Prot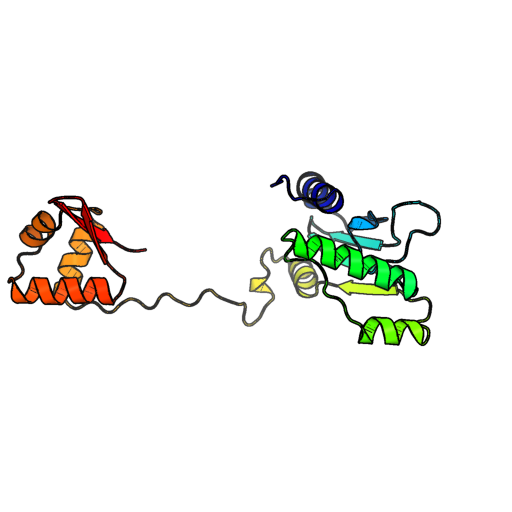ein AF-A0A7Y6ZKU8-F1 (afdb_monomer)

Radius of gyration: 28.52 Å; Cα contacts (8 Å, |Δi|>4): 287; chains: 1; bounding box: 67×51×64 Å

Nearest PDB structures (foldseek):
  1bbu-assembly1_A-2  TM=9.610E-01  e=6.628E-17  Escherichia coli K-12
  4dpg-assembly2_D  TM=9.753E-01  e=2.037E-16  Homo sapiens
  6bni-assembly1_B  TM=9.656E-01  e=1.697E-15  Cryptosporidium parvum Iowa II
  6bni-assembly1_A  TM=9.637E-01  e=1.595E-15  Cryptosporidium parvum Iowa II
  4up7-assembly1_A-2  TM=8.762E-01  e=1.491E-16  Entamoeba histolytica

pLDDT: mean 91.05, std 6.7, range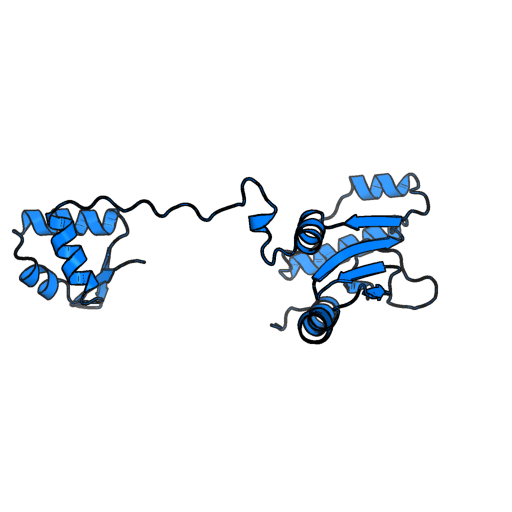 [61.19, 98.44]

Solvent-accessible surface area (backbone atoms only — not comparable to full-atom values): 12205 Å² total; per-residue (Å²): 140,89,62,95,84,60,51,71,44,57,52,52,48,56,50,39,58,75,72,46,37,76,72,32,51,59,84,37,78,48,65,57,43,54,41,82,69,37,74,59,40,21,70,32,96,86,46,90,68,23,14,41,33,38,36,35,24,42,68,36,37,79,37,32,44,34,28,36,46,53,48,50,42,66,62,45,48,55,39,32,56,52,24,44,58,42,35,75,73,68,38,88,83,45,53,75,82,54,69,69,61,42,53,54,28,67,76,64,46,69,97,47,69,51,78,48,67,43,63,63,58,50,48,19,63,78,68,75,44,94,49,71,59,82,71,37,97,77,55,94,69,80,79,78,81,72,79,78,88,64,54,77,69,33,42,51,49,49,58,52,41,76,76,49,60,76,32,51,44,67,60,55,49,61,74,54,70,54,54,71,72,55,43,60,52,29,55,53,47,36,41,75,70,57,46,32,46,80,47,75,61,91,92,48,48,34,34,31,75,48,134

Mean predicted aligned error: 10.12 Å

Foldseek 3Di:
DDDPLDDPLVVVVVCCLVPPLQVQAAFDKDFWGFCLNCLFFDADPPDPRTGGKIFTHHNSDTFKIKHFTDLDLVSSQVSQVVLVVSVVSVDPPGDHDDPVVSVVSVVPDPGDMDMDGDPLVVVCVVVVHPDSVVSDPDDDDDDDPPDDDADPLLVLLLVVQVVPPFDFPVVSVVSSVDDPVSSVVSVVVCVVSQQKDWDDDPPTITMHGDD

Sequence (211 aa):
EVDDSMGKGKLIDEIFGAKVEAHLIQPTYIIDYPIEMTPLAKKHRTEEGLVERFELFVNGKEIANAYSELNDPIDQRERFEDQLKLAERGDDEAMAMDEDFLRALEYGMPPTSGLGIGIDRLTMLLTNNSTIQEVLFFPQMRPEKKAVELTEEEKIIFDLLSKNHPAELLEIKEQAGLSNKKWDVSIKGLTKKGVAKVTKEGENLTIDLLD

Secondary structure (DSSP, 8-state):
---TT--HHHHHHHHHHHHTGGG--S-EEEE--BGGG-TTBPBPSSSTTBBSEEEEEETTEEEEEEEEB---HHHHHHHHHHHHHHHTTT-TTPPPP-HHHHHHHHTT--S-EEEEE-HHHHHHHHHT-SSGGGG-SS--PPPP-------HHHHHHHHHHHHS-SEEHHHHHHHHT--HHHHHHHHHHHHHTTSEEEEEETTEEEEEE--

Structure (mmCIF, N/CA/C/O backbone):
data_AF-A0A7Y6ZKU8-F1
#
_entry.id   AF-A0A7Y6ZKU8-F1
#
loop_
_atom_site.group_PDB
_atom_site.id
_atom_site.type_symbol
_atom_site.label_atom_id
_atom_site.label_alt_id
_atom_site.label_comp_id
_atom_site.label_asym_id
_atom_site.label_entity_id
_atom_site.label_seq_id
_atom_site.pdbx_PDB_ins_code
_atom_site.Cartn_x
_atom_site.Cartn_y
_atom_site.Cartn_z
_atom_site.occupancy
_atom_site.B_iso_or_equiv
_atom_site.auth_seq_id
_atom_site.auth_comp_id
_atom_site.auth_asym_id
_atom_site.auth_atom_id
_atom_site.pdbx_PDB_model_num
ATOM 1 N N . GLU A 1 1 ? -13.907 2.652 -4.299 1.00 61.19 1 GLU A N 1
ATOM 2 C CA . GLU A 1 1 ? -14.899 3.584 -4.910 1.00 61.19 1 GLU A CA 1
ATOM 3 C C . GLU A 1 1 ? -14.119 4.474 -5.863 1.00 61.19 1 GLU A C 1
ATOM 5 O O . GLU A 1 1 ? -12.941 4.664 -5.610 1.00 61.19 1 GLU A O 1
ATOM 10 N N . VAL A 1 2 ? -14.709 4.968 -6.953 1.00 75.06 2 VAL A N 1
ATOM 11 C CA . VAL A 1 2 ? -13.966 5.776 -7.939 1.00 75.06 2 VAL A CA 1
ATOM 12 C C . VAL A 1 2 ? -14.496 7.202 -7.991 1.00 75.06 2 VAL A C 1
ATOM 14 O O . VAL A 1 2 ? -15.706 7.408 -7.890 1.00 75.06 2 VAL A O 1
ATOM 17 N N . ASP A 1 3 ? -13.599 8.167 -8.174 1.00 77.06 3 ASP A N 1
ATOM 18 C CA . ASP A 1 3 ? -13.930 9.575 -8.392 1.00 77.06 3 ASP A CA 1
ATOM 19 C C . ASP A 1 3 ? -13.249 10.122 -9.662 1.00 77.06 3 ASP A C 1
ATOM 21 O O . ASP A 1 3 ? -12.316 9.520 -10.199 1.00 77.06 3 ASP A O 1
ATOM 25 N N . ASP A 1 4 ? -13.727 11.267 -10.154 1.00 78.12 4 ASP A N 1
ATOM 26 C CA . ASP A 1 4 ? -13.272 11.867 -11.419 1.00 78.12 4 ASP A CA 1
ATOM 27 C C . ASP A 1 4 ? -11.826 12.409 -11.374 1.00 78.12 4 ASP A C 1
ATOM 29 O O . ASP A 1 4 ? -11.263 12.752 -12.416 1.00 78.12 4 ASP A O 1
ATOM 33 N N . SER A 1 5 ? -11.212 12.506 -10.192 1.00 74.31 5 SER A N 1
ATOM 34 C CA . SER A 1 5 ? -9.811 12.908 -10.017 1.00 74.31 5 SER A CA 1
ATOM 35 C C . SER A 1 5 ? -8.831 11.736 -10.152 1.00 74.31 5 SER A C 1
ATOM 37 O O . SER A 1 5 ? -7.629 11.957 -10.329 1.00 74.31 5 SER A O 1
ATOM 39 N N . MET A 1 6 ? -9.323 10.491 -10.137 1.00 76.88 6 MET A N 1
ATOM 40 C CA . MET A 1 6 ? -8.483 9.298 -10.225 1.00 76.88 6 MET A CA 1
ATOM 41 C C . MET A 1 6 ? -7.847 9.129 -11.612 1.00 76.88 6 MET A C 1
ATOM 43 O O . MET A 1 6 ? -8.519 8.987 -12.634 1.00 76.88 6 MET A O 1
ATOM 47 N N . GLY A 1 7 ? -6.513 9.076 -11.643 1.00 79.69 7 GLY A N 1
ATOM 48 C CA . GLY A 1 7 ? -5.752 8.703 -12.835 1.00 79.69 7 GLY A CA 1
ATOM 49 C C . GLY A 1 7 ? -5.915 7.223 -13.210 1.00 79.69 7 GLY A C 1
ATOM 50 O O . GLY A 1 7 ? -6.360 6.396 -12.413 1.00 79.69 7 GLY A O 1
ATOM 51 N N . LYS A 1 8 ? -5.490 6.861 -14.426 1.00 84.44 8 LYS A N 1
ATOM 52 C CA . LYS A 1 8 ? -5.577 5.488 -14.958 1.00 84.44 8 LYS A CA 1
ATOM 53 C C . LYS A 1 8 ? -4.933 4.445 -14.033 1.00 84.44 8 LYS A C 1
ATOM 55 O O . LYS A 1 8 ? -5.526 3.388 -13.846 1.00 84.44 8 LYS A O 1
ATOM 60 N N . GLY A 1 9 ? -3.775 4.738 -13.435 1.00 83.19 9 GLY A N 1
ATOM 61 C CA . GLY A 1 9 ? -3.130 3.853 -12.456 1.00 83.19 9 GLY A CA 1
ATOM 62 C C . GLY A 1 9 ? -4.027 3.509 -11.259 1.00 83.19 9 GLY A C 1
ATOM 63 O O . GLY A 1 9 ? -4.244 2.333 -10.988 1.00 83.19 9 GLY A O 1
ATOM 64 N N . LYS A 1 10 ? -4.630 4.517 -10.613 1.00 82.62 10 LYS A N 1
ATOM 65 C CA . LYS A 1 10 ? -5.556 4.315 -9.481 1.00 82.62 10 LYS A CA 1
ATOM 66 C C . LYS A 1 10 ? -6.804 3.527 -9.878 1.00 82.62 10 LYS A C 1
ATOM 68 O O . LYS A 1 10 ? -7.251 2.662 -9.138 1.00 82.62 10 LYS A O 1
ATOM 73 N N . LEU A 1 11 ? -7.343 3.768 -11.076 1.00 88.56 11 LEU A N 1
ATOM 74 C CA . LEU A 1 11 ? -8.487 3.001 -11.578 1.00 88.56 11 LEU A CA 1
ATOM 75 C C . LEU A 1 11 ? -8.148 1.519 -11.791 1.00 88.56 11 LEU A C 1
ATOM 77 O O . LEU A 1 11 ? -8.978 0.657 -11.509 1.00 88.56 11 LEU A O 1
ATOM 81 N N . ILE A 1 12 ? -6.949 1.214 -12.299 1.00 90.00 12 ILE A N 1
ATOM 82 C CA . ILE A 1 12 ? -6.484 -0.171 -12.452 1.00 90.00 12 ILE A CA 1
ATOM 83 C C . ILE A 1 12 ? -6.361 -0.838 -11.079 1.00 90.00 12 ILE A C 1
ATOM 85 O O . ILE A 1 12 ? -6.832 -1.965 -10.928 1.00 90.00 12 ILE A O 1
ATOM 89 N N . ASP A 1 13 ? -5.796 -0.134 -10.098 1.00 87.94 13 ASP A N 1
ATOM 90 C CA . ASP A 1 13 ? -5.650 -0.609 -8.719 1.00 87.94 13 ASP A CA 1
ATOM 91 C C . ASP A 1 13 ? -7.004 -0.937 -8.073 1.00 87.94 13 ASP A C 1
ATOM 93 O O . ASP A 1 13 ? -7.236 -2.062 -7.638 1.00 87.94 13 ASP A O 1
ATOM 97 N N . GLU A 1 14 ? -7.965 -0.012 -8.140 1.00 90.38 14 GLU A N 1
ATOM 98 C CA . GLU A 1 14 ? -9.320 -0.210 -7.606 1.00 90.38 14 GLU A CA 1
ATOM 99 C C . GLU A 1 14 ? -10.043 -1.394 -8.269 1.00 90.38 14 GLU A C 1
ATOM 101 O O . GLU A 1 14 ? -10.732 -2.178 -7.606 1.00 90.38 14 GLU A O 1
ATOM 106 N N . ILE A 1 15 ? -9.891 -1.563 -9.589 1.00 93.06 15 ILE A N 1
ATOM 107 C CA . ILE A 1 15 ? -10.463 -2.710 -10.310 1.00 93.06 15 ILE A CA 1
ATOM 108 C C . ILE A 1 15 ? -9.801 -4.009 -9.849 1.00 93.06 15 ILE A C 1
ATOM 110 O O . ILE A 1 15 ? -10.500 -5.003 -9.623 1.00 93.06 15 ILE A O 1
ATOM 114 N N . PHE A 1 16 ? -8.477 -4.016 -9.715 1.00 93.69 16 PHE A N 1
ATOM 115 C CA . PHE A 1 16 ? -7.718 -5.174 -9.264 1.00 93.69 16 PHE A CA 1
ATOM 116 C C . PHE A 1 16 ? -8.107 -5.571 -7.831 1.00 93.69 16 PHE A C 1
ATOM 118 O O . PHE A 1 16 ? -8.495 -6.724 -7.608 1.00 93.69 16 PHE A O 1
ATOM 125 N N . GLY A 1 17 ? -8.144 -4.613 -6.904 1.00 92.94 17 GLY A N 1
ATOM 126 C CA . GLY A 1 17 ? -8.582 -4.803 -5.522 1.00 92.94 17 GLY A CA 1
ATOM 127 C C . GLY A 1 17 ? -9.999 -5.367 -5.424 1.00 92.94 17 GLY A C 1
ATOM 128 O O . GLY A 1 17 ? -10.255 -6.358 -4.737 1.00 92.94 17 GLY A O 1
ATOM 129 N N . ALA A 1 18 ? -10.936 -4.804 -6.190 1.00 93.50 18 ALA A N 1
ATOM 130 C CA . ALA A 1 18 ? -12.338 -5.214 -6.138 1.00 93.50 18 ALA A CA 1
ATOM 131 C C . ALA A 1 18 ? -12.644 -6.541 -6.855 1.00 93.50 18 ALA A C 1
ATOM 133 O O . ALA A 1 18 ? -13.669 -7.167 -6.560 1.00 93.50 18 ALA A O 1
ATOM 134 N N . LYS A 1 19 ? -11.840 -6.955 -7.844 1.00 95.50 19 LYS A N 1
ATOM 135 C CA . LYS A 1 19 ? -12.165 -8.103 -8.717 1.00 95.50 19 LYS A CA 1
ATOM 136 C C . LYS A 1 19 ? -11.202 -9.270 -8.610 1.00 95.50 19 LYS A C 1
ATOM 138 O O . LYS A 1 19 ? -11.625 -10.395 -8.869 1.00 95.50 19 LYS A O 1
ATOM 143 N N . VAL A 1 20 ? -9.949 -9.040 -8.244 1.00 96.06 20 VAL A N 1
ATOM 144 C CA . VAL A 1 20 ? -8.893 -10.053 -8.335 1.00 96.06 20 VAL A CA 1
ATOM 145 C C . VAL A 1 20 ? -8.397 -10.462 -6.957 1.00 96.06 20 VAL A C 1
ATOM 147 O O . VAL A 1 20 ? -8.443 -11.655 -6.664 1.00 96.06 20 VAL A O 1
ATOM 150 N N . GLU A 1 21 ? -8.005 -9.514 -6.100 1.00 94.50 21 GLU A N 1
ATOM 151 C CA . GLU A 1 21 ? -7.277 -9.792 -4.848 1.00 94.50 21 GLU A CA 1
ATOM 152 C C . GLU A 1 21 ? -7.888 -10.909 -4.003 1.00 94.50 21 GLU A C 1
ATOM 154 O O . GLU A 1 21 ? -7.213 -11.887 -3.694 1.00 94.50 21 GLU A O 1
ATOM 159 N N . ALA A 1 22 ? -9.183 -10.820 -3.686 1.00 95.19 22 ALA A N 1
ATOM 160 C CA . ALA A 1 22 ? -9.867 -11.782 -2.818 1.00 95.19 22 ALA A CA 1
ATOM 161 C C . ALA A 1 22 ? -9.852 -13.234 -3.345 1.00 95.19 22 ALA A C 1
ATOM 163 O O . ALA A 1 22 ? -10.079 -14.171 -2.580 1.00 95.19 22 ALA A O 1
ATOM 164 N N . HIS A 1 23 ? -9.582 -13.434 -4.637 1.00 97.00 23 HIS A N 1
ATOM 165 C CA . HIS A 1 23 ? -9.526 -14.750 -5.274 1.00 97.00 23 HIS A CA 1
ATOM 166 C C . HIS A 1 23 ? -8.119 -15.372 -5.252 1.00 97.00 23 HIS A C 1
ATOM 168 O O . HIS A 1 23 ? -7.969 -16.559 -5.553 1.00 97.00 23 HIS A O 1
ATOM 174 N N . LEU A 1 24 ? -7.083 -14.612 -4.879 1.00 97.31 24 LEU A N 1
ATOM 175 C CA . LEU A 1 24 ? -5.688 -15.062 -4.841 1.00 97.31 24 LEU A CA 1
ATOM 176 C C . LEU A 1 24 ? -5.392 -15.848 -3.554 1.00 97.31 24 LEU A C 1
ATOM 178 O O . LEU A 1 24 ? -4.730 -15.367 -2.634 1.00 97.31 24 LEU A O 1
ATOM 182 N N . ILE A 1 25 ? -5.928 -17.069 -3.462 1.00 97.00 25 ILE A N 1
ATOM 183 C CA . ILE A 1 25 ? -5.830 -17.898 -2.247 1.00 97.00 25 ILE A CA 1
ATOM 184 C C . ILE A 1 25 ? -4.443 -18.526 -2.084 1.00 97.00 25 ILE A C 1
ATOM 186 O O . ILE A 1 25 ? -3.843 -18.446 -1.013 1.00 97.00 25 ILE A O 1
ATOM 190 N N . GLN A 1 26 ? -3.933 -19.166 -3.136 1.00 98.12 26 GLN A N 1
ATOM 191 C CA . GLN A 1 26 ? -2.592 -19.754 -3.131 1.00 98.12 26 GLN A CA 1
ATOM 192 C C . GLN A 1 26 ? -1.527 -18.668 -3.331 1.00 98.12 26 GLN A C 1
ATOM 194 O O . GLN A 1 26 ? -1.849 -17.630 -3.914 1.00 98.12 26 GLN A O 1
ATOM 199 N N . PRO A 1 27 ? -0.267 -18.903 -2.912 1.00 97.88 27 PRO A N 1
ATOM 200 C CA . PRO A 1 27 ? 0.836 -17.998 -3.211 1.00 97.88 27 PRO A CA 1
ATOM 201 C C . PRO A 1 27 ? 0.916 -17.700 -4.708 1.00 97.88 27 PRO A C 1
ATOM 203 O O . PRO A 1 27 ? 1.216 -18.584 -5.510 1.00 97.88 27 PRO A O 1
ATOM 206 N N . THR A 1 28 ? 0.600 -16.460 -5.070 1.00 98.44 28 THR A N 1
ATOM 207 C CA . THR A 1 28 ? 0.463 -16.021 -6.457 1.00 98.44 28 THR A CA 1
ATOM 208 C C . THR A 1 28 ? 1.264 -14.750 -6.662 1.00 98.44 28 THR A C 1
ATOM 210 O O . THR A 1 28 ? 1.065 -13.768 -5.948 1.00 98.44 28 THR A O 1
ATOM 213 N N . TYR A 1 29 ? 2.163 -14.778 -7.643 1.00 98.25 29 TYR A N 1
ATOM 214 C CA . TYR A 1 29 ? 2.867 -13.587 -8.092 1.00 98.25 29 TYR A CA 1
ATOM 215 C C . TYR A 1 29 ? 2.027 -12.859 -9.130 1.00 98.25 29 TYR A C 1
ATOM 217 O O . TYR A 1 29 ? 1.669 -13.432 -10.160 1.00 98.25 29 TYR A O 1
ATOM 225 N N . ILE A 1 30 ? 1.745 -11.597 -8.851 1.00 97.69 30 ILE A N 1
ATOM 226 C CA . ILE A 1 30 ? 1.236 -10.642 -9.827 1.00 97.69 30 ILE A CA 1
ATOM 227 C C . ILE A 1 30 ? 2.441 -9.849 -10.296 1.00 97.69 30 ILE A C 1
ATOM 229 O O . ILE A 1 30 ? 3.228 -9.401 -9.467 1.00 97.69 30 ILE A O 1
ATOM 233 N N . ILE A 1 31 ? 2.636 -9.761 -11.605 1.00 97.25 31 ILE A N 1
ATOM 234 C CA . ILE A 1 31 ? 3.851 -9.215 -12.212 1.00 97.25 31 ILE A CA 1
ATOM 235 C C . ILE A 1 31 ? 3.503 -8.133 -13.230 1.00 97.25 31 ILE A C 1
ATOM 237 O O . ILE A 1 31 ? 2.367 -8.062 -13.694 1.00 97.25 31 ILE A O 1
ATOM 241 N N . ASP A 1 32 ? 4.508 -7.343 -13.592 1.00 95.50 32 ASP A N 1
ATOM 242 C CA . ASP A 1 32 ? 4.496 -6.397 -14.709 1.00 95.50 32 ASP A CA 1
ATOM 243 C C . ASP A 1 32 ? 3.414 -5.317 -14.580 1.00 95.50 32 ASP A C 1
ATOM 245 O O . ASP A 1 32 ? 2.459 -5.222 -15.350 1.00 95.50 32 ASP A O 1
ATOM 249 N N . TYR 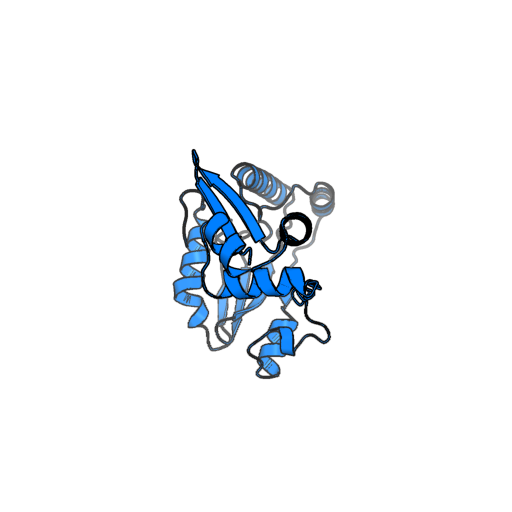A 1 33 ? 3.589 -4.472 -13.564 1.00 94.81 33 TYR A N 1
ATOM 250 C CA . TYR A 1 33 ? 2.658 -3.392 -13.245 1.00 94.81 33 TYR A CA 1
ATOM 251 C C . TYR A 1 33 ? 2.760 -2.234 -14.248 1.00 94.81 33 TYR A C 1
ATOM 253 O O . TYR A 1 33 ? 3.832 -1.994 -14.811 1.00 94.81 33 TYR A O 1
ATOM 261 N N . PRO A 1 34 ? 1.685 -1.450 -14.440 1.00 92.19 34 PRO A N 1
ATOM 262 C CA . PRO A 1 34 ? 1.750 -0.205 -15.196 1.00 92.19 34 PRO A CA 1
ATOM 263 C C . PRO A 1 34 ? 2.761 0.779 -14.595 1.00 92.19 34 PRO A C 1
ATOM 265 O O . PRO A 1 34 ? 2.810 0.982 -13.378 1.00 92.19 34 PRO A O 1
ATOM 268 N N . ILE A 1 35 ? 3.523 1.453 -15.458 1.00 88.75 35 ILE A N 1
ATOM 269 C CA . ILE A 1 35 ? 4.540 2.440 -15.056 1.00 88.75 35 ILE A CA 1
ATOM 270 C C . ILE A 1 35 ? 3.969 3.574 -14.198 1.00 88.75 35 ILE A C 1
ATOM 272 O O . ILE A 1 35 ? 4.602 4.010 -13.240 1.00 88.75 35 ILE A O 1
ATOM 276 N N . GLU A 1 36 ? 2.739 3.990 -14.498 1.00 84.00 36 GLU A N 1
ATOM 277 C CA . GLU A 1 36 ? 2.016 5.063 -13.808 1.00 84.00 36 GLU A CA 1
ATOM 278 C C . GLU A 1 36 ? 1.754 4.745 -12.323 1.00 84.00 36 GLU A C 1
ATOM 280 O O . GLU A 1 36 ? 1.565 5.661 -11.531 1.00 84.00 36 GLU A O 1
ATOM 285 N N . MET A 1 37 ? 1.757 3.463 -11.934 1.00 84.94 37 MET A N 1
ATOM 286 C CA . MET A 1 37 ? 1.518 3.011 -10.554 1.00 84.94 37 MET A CA 1
ATOM 287 C C . MET A 1 37 ? 2.805 2.824 -9.744 1.00 84.94 37 MET A C 1
ATOM 289 O O . MET A 1 37 ? 2.744 2.533 -8.551 1.00 84.94 37 MET A O 1
ATOM 293 N N . THR A 1 38 ? 3.978 2.898 -10.382 1.00 87.31 38 THR A N 1
ATOM 294 C CA . THR A 1 38 ? 5.234 2.484 -9.743 1.00 87.31 38 THR A CA 1
ATOM 295 C C . THR A 1 38 ? 6.378 3.450 -10.073 1.00 87.31 38 THR A C 1
ATOM 297 O O . THR A 1 38 ? 7.224 3.155 -10.924 1.00 87.31 38 THR A O 1
ATOM 300 N N . PRO A 1 39 ? 6.450 4.612 -9.396 1.00 89.38 39 PRO A N 1
ATOM 301 C CA . PRO A 1 39 ? 7.401 5.676 -9.729 1.00 89.38 39 PRO A CA 1
ATOM 302 C C . PRO A 1 39 ? 8.874 5.306 -9.490 1.00 89.38 39 PRO A C 1
ATOM 304 O O . PRO A 1 39 ? 9.751 5.971 -10.031 1.00 89.38 39 PRO A O 1
ATOM 307 N N . LEU A 1 40 ? 9.153 4.247 -8.725 1.00 94.50 40 LEU A N 1
ATOM 308 C CA . LEU A 1 40 ? 10.512 3.807 -8.374 1.00 94.50 40 LEU A CA 1
ATOM 309 C C . LEU A 1 40 ? 10.963 2.535 -9.110 1.00 94.50 40 LEU A C 1
ATOM 311 O O . LEU A 1 40 ? 12.124 2.144 -9.018 1.00 94.50 40 LEU A O 1
ATOM 315 N N . ALA A 1 41 ? 10.068 1.867 -9.844 1.00 96.62 41 ALA A N 1
ATOM 316 C CA . ALA A 1 41 ? 10.421 0.635 -10.540 1.00 96.62 41 ALA A CA 1
ATOM 317 C C . ALA A 1 41 ? 10.937 0.909 -11.951 1.00 96.62 41 ALA A C 1
ATOM 319 O O . ALA A 1 41 ? 10.409 1.735 -12.711 1.00 96.62 41 ALA A O 1
ATOM 320 N N . LYS A 1 42 ? 11.965 0.154 -12.326 1.00 97.06 42 LYS A N 1
ATOM 321 C CA . LYS A 1 42 ? 12.573 0.216 -13.648 1.00 97.06 42 LYS A CA 1
ATOM 322 C C . LYS A 1 42 ? 11.584 -0.220 -14.728 1.00 97.06 42 LYS A C 1
ATOM 324 O O . LYS A 1 42 ? 10.810 -1.157 -14.537 1.00 97.06 42 LYS A O 1
ATOM 329 N N . LYS A 1 43 ? 11.633 0.461 -15.878 1.00 97.00 43 LYS A N 1
ATOM 330 C CA . LYS A 1 43 ? 10.836 0.121 -17.068 1.00 97.00 43 LYS A CA 1
ATOM 331 C C . LYS A 1 43 ? 11.073 -1.337 -17.465 1.00 97.00 43 LYS A C 1
ATOM 333 O O . LYS A 1 43 ? 12.208 -1.816 -17.392 1.00 97.00 43 LYS A O 1
ATOM 338 N N . HIS A 1 44 ? 10.018 -2.018 -17.896 1.00 97.69 44 HIS A N 1
ATOM 339 C CA . HIS A 1 44 ? 10.116 -3.396 -18.354 1.00 97.69 44 HIS A CA 1
ATOM 340 C C . HIS A 1 44 ? 11.013 -3.482 -19.595 1.00 97.69 44 HIS A C 1
ATOM 342 O O . HIS A 1 44 ? 10.919 -2.661 -20.508 1.00 97.69 44 HIS A O 1
ATOM 348 N N . ARG A 1 45 ? 11.905 -4.479 -19.643 1.00 96.38 45 ARG A N 1
ATOM 349 C CA . ARG A 1 45 ? 12.915 -4.598 -20.712 1.00 96.38 45 ARG A CA 1
ATOM 350 C C . ARG A 1 45 ? 12.344 -4.857 -22.112 1.00 96.38 45 ARG A C 1
ATOM 352 O O . ARG A 1 45 ? 13.048 -4.613 -23.088 1.00 96.38 45 ARG A O 1
ATOM 359 N N . THR A 1 46 ? 11.123 -5.392 -22.213 1.00 96.62 46 THR A N 1
ATOM 360 C CA . THR A 1 46 ? 10.480 -5.739 -23.499 1.00 96.62 46 THR A CA 1
ATOM 361 C C . THR A 1 46 ? 9.061 -5.208 -23.686 1.00 96.62 46 THR A C 1
ATOM 363 O O . THR A 1 46 ? 8.588 -5.214 -24.815 1.00 96.62 46 THR A O 1
ATOM 366 N N . GLU A 1 47 ? 8.383 -4.759 -22.626 1.00 96.06 47 GLU A N 1
ATOM 367 C CA . GLU A 1 47 ? 6.950 -4.427 -22.674 1.00 96.06 47 GLU A CA 1
ATOM 368 C C . GLU A 1 47 ? 6.776 -2.943 -22.368 1.00 96.06 47 GLU A C 1
ATOM 370 O O . GLU A 1 47 ? 7.011 -2.483 -21.249 1.00 96.06 47 GLU A O 1
ATOM 375 N N . GLU A 1 48 ? 6.411 -2.168 -23.383 1.00 94.88 48 GLU A N 1
ATOM 376 C CA . GLU A 1 48 ? 6.253 -0.726 -23.236 1.00 94.88 48 GLU A CA 1
ATOM 377 C C . GLU A 1 48 ? 5.087 -0.392 -22.292 1.00 94.88 48 GLU A C 1
ATOM 379 O O . GLU A 1 48 ? 4.015 -0.992 -22.348 1.00 94.88 48 GLU A O 1
ATOM 384 N N . GLY A 1 49 ? 5.298 0.587 -21.409 1.00 91.44 49 GLY A N 1
ATOM 385 C CA . GLY A 1 49 ? 4.294 1.028 -20.438 1.00 91.44 49 GLY A CA 1
ATOM 386 C C . GLY A 1 49 ? 4.216 0.193 -19.155 1.00 91.44 49 GLY A C 1
ATOM 387 O O . GLY A 1 49 ? 3.474 0.580 -18.249 1.00 91.44 49 GLY A O 1
ATOM 388 N N . LEU A 1 50 ? 4.993 -0.890 -19.040 1.00 95.06 50 LEU A N 1
ATOM 389 C CA . LEU A 1 50 ? 5.095 -1.714 -17.831 1.00 95.06 50 LEU A CA 1
ATOM 390 C C . LEU A 1 50 ? 6.432 -1.508 -17.102 1.00 95.06 50 LEU A C 1
ATOM 392 O O . LEU A 1 50 ? 7.386 -0.934 -17.640 1.00 95.06 50 LEU A O 1
ATOM 396 N N . VAL A 1 51 ? 6.505 -1.993 -15.866 1.00 96.56 51 VAL A N 1
ATOM 397 C CA . VAL A 1 51 ? 7.715 -2.023 -15.031 1.00 96.56 51 VAL A CA 1
ATOM 398 C C . VAL A 1 51 ? 8.049 -3.440 -14.580 1.00 96.56 51 VAL A C 1
ATOM 400 O O . VAL A 1 51 ? 7.167 -4.283 -14.462 1.00 96.56 51 VAL A O 1
ATOM 403 N N . GLU A 1 52 ? 9.318 -3.699 -14.270 1.00 97.81 52 GLU A N 1
ATOM 404 C CA . GLU A 1 52 ? 9.747 -4.978 -13.689 1.00 97.81 52 GLU A CA 1
ATOM 405 C C . GLU A 1 52 ? 9.439 -5.009 -12.184 1.00 97.81 52 GLU A C 1
ATOM 407 O O . GLU A 1 52 ? 10.318 -4.777 -11.352 1.00 97.81 52 GLU A O 1
ATOM 412 N N . ARG A 1 53 ? 8.177 -5.265 -11.836 1.00 97.75 53 ARG A N 1
ATOM 413 C CA . ARG A 1 53 ? 7.672 -5.362 -10.457 1.00 97.75 53 ARG A CA 1
ATOM 414 C C . ARG A 1 53 ? 6.893 -6.653 -10.274 1.00 97.75 53 ARG A C 1
ATOM 416 O O . ARG A 1 53 ? 6.211 -7.089 -11.198 1.00 97.75 53 ARG A O 1
ATOM 423 N N . PHE A 1 54 ? 6.939 -7.212 -9.070 1.00 97.75 54 PHE A N 1
ATOM 424 C CA . PHE A 1 54 ? 5.963 -8.191 -8.625 1.00 97.75 54 PHE A CA 1
ATOM 425 C C . PHE A 1 54 ? 5.413 -7.873 -7.237 1.00 97.75 54 PHE A C 1
ATOM 427 O O . PHE A 1 54 ? 6.102 -7.309 -6.388 1.00 97.75 54 PHE A O 1
ATOM 434 N N . GLU A 1 55 ? 4.200 -8.348 -6.986 1.00 98.00 55 GLU A N 1
ATOM 435 C CA . GLU A 1 55 ? 3.645 -8.503 -5.647 1.00 98.00 55 GLU A CA 1
ATOM 436 C C . GLU A 1 55 ? 3.288 -9.969 -5.404 1.00 98.00 55 GLU A C 1
ATOM 438 O O . GLU A 1 55 ? 2.807 -10.675 -6.294 1.00 98.00 55 GLU A O 1
ATOM 443 N N . LEU A 1 56 ? 3.556 -10.446 -4.192 1.00 98.25 56 LEU A N 1
ATOM 444 C CA . LEU A 1 56 ? 3.169 -11.777 -3.744 1.00 98.25 56 LEU A CA 1
ATOM 445 C C . LEU A 1 56 ? 1.870 -11.678 -2.956 1.00 98.25 56 LEU A C 1
ATOM 447 O O . LEU A 1 56 ? 1.861 -11.123 -1.859 1.00 98.25 56 LEU A O 1
ATOM 451 N N . PHE A 1 57 ? 0.814 -12.303 -3.461 1.00 97.88 57 PHE A N 1
ATOM 452 C CA . PHE A 1 57 ? -0.450 -12.450 -2.750 1.00 97.88 57 PHE A CA 1
ATOM 453 C C . PHE A 1 57 ? -0.594 -13.856 -2.173 1.00 97.88 57 PHE A C 1
ATOM 455 O O . PHE A 1 57 ? -0.286 -14.850 -2.834 1.00 97.88 57 PHE A O 1
ATOM 462 N N . VAL A 1 58 ? -1.085 -13.945 -0.937 1.00 97.44 58 VAL A N 1
ATOM 463 C CA . VAL A 1 58 ? -1.454 -15.201 -0.275 1.00 97.44 58 VAL A CA 1
ATOM 464 C C . VAL A 1 58 ? -2.741 -14.974 0.509 1.00 97.44 58 VAL A C 1
ATOM 466 O O . VAL A 1 58 ? -2.853 -13.997 1.246 1.00 97.44 58 VAL A O 1
ATOM 469 N N . ASN A 1 59 ? -3.711 -15.880 0.378 1.00 95.44 59 ASN A N 1
ATOM 470 C CA . ASN A 1 59 ? -5.009 -15.788 1.054 1.00 95.44 59 ASN A CA 1
ATOM 471 C C . ASN A 1 59 ? -5.722 -14.432 0.843 1.00 95.44 59 ASN A C 1
ATOM 473 O O . ASN A 1 59 ? -6.287 -13.851 1.770 1.00 95.44 59 ASN A O 1
ATOM 477 N N . GLY A 1 60 ? -5.638 -13.900 -0.376 1.00 94.38 60 GLY A N 1
ATOM 478 C CA . GLY A 1 60 ? -6.228 -12.623 -0.772 1.00 94.38 60 GLY A CA 1
ATOM 479 C C . GLY A 1 60 ? -5.620 -11.391 -0.104 1.00 94.38 60 GLY A C 1
ATOM 480 O O . GLY A 1 60 ? -6.294 -10.371 0.030 1.00 94.38 60 GLY A O 1
ATOM 481 N N . LYS A 1 61 ? -4.368 -11.487 0.361 1.00 94.44 61 LYS A N 1
ATOM 482 C CA . LYS A 1 61 ? -3.602 -10.381 0.943 1.00 94.44 61 LYS A CA 1
ATOM 483 C C . LYS A 1 61 ? -2.213 -10.310 0.327 1.00 94.44 61 LYS A C 1
ATOM 485 O O . LYS A 1 61 ? -1.559 -11.334 0.153 1.00 94.44 61 LYS A O 1
ATOM 490 N N . GLU A 1 62 ? -1.758 -9.099 0.050 1.00 96.94 62 GLU A N 1
ATOM 491 C CA . GLU A 1 62 ? -0.384 -8.817 -0.362 1.00 96.94 62 GLU A CA 1
ATOM 492 C C . GLU A 1 62 ? 0.580 -9.077 0.815 1.00 96.94 62 GLU A C 1
ATOM 494 O O . GLU A 1 62 ? 0.376 -8.586 1.929 1.00 96.94 62 GLU A O 1
ATOM 499 N N . ILE A 1 63 ? 1.623 -9.871 0.582 1.00 97.25 63 ILE A N 1
ATOM 500 C CA . ILE A 1 63 ? 2.637 -10.283 1.566 1.00 97.25 63 ILE A CA 1
ATOM 501 C C . ILE A 1 63 ? 3.998 -9.653 1.270 1.00 97.25 63 ILE A C 1
ATOM 503 O O . ILE A 1 63 ? 4.764 -9.385 2.200 1.00 97.25 63 ILE A O 1
ATOM 507 N N . ALA A 1 64 ? 4.312 -9.439 -0.005 1.00 97.94 64 ALA A N 1
ATOM 508 C CA . ALA A 1 64 ? 5.572 -8.851 -0.422 1.00 97.94 64 ALA A CA 1
ATOM 509 C C . ALA A 1 64 ? 5.412 -8.041 -1.706 1.00 97.94 64 ALA A C 1
ATOM 511 O O . ALA A 1 64 ? 4.604 -8.400 -2.559 1.00 97.94 64 ALA A O 1
ATOM 512 N N . ASN A 1 65 ? 6.258 -7.031 -1.857 1.00 97.62 65 ASN A N 1
ATOM 513 C CA . ASN A 1 65 ? 6.367 -6.188 -3.040 1.00 97.62 65 ASN A CA 1
ATOM 514 C C . ASN A 1 65 ? 7.849 -6.060 -3.398 1.00 97.62 65 ASN A C 1
ATOM 516 O O . ASN A 1 65 ? 8.692 -5.866 -2.518 1.00 97.62 65 ASN A O 1
ATOM 520 N N . ALA A 1 66 ? 8.182 -6.230 -4.669 1.00 98.06 66 ALA A N 1
ATOM 521 C CA . ALA A 1 66 ? 9.556 -6.208 -5.140 1.00 98.06 66 ALA A CA 1
ATOM 522 C C . ALA A 1 66 ? 9.640 -5.694 -6.568 1.00 98.06 66 ALA A C 1
ATOM 524 O O . ALA A 1 66 ? 8.730 -5.894 -7.370 1.00 98.06 66 ALA A O 1
ATOM 525 N N . TYR A 1 67 ? 10.764 -5.083 -6.913 1.00 97.94 67 TYR A N 1
ATOM 526 C CA . TYR A 1 67 ? 10.993 -4.590 -8.265 1.00 97.94 67 TYR A CA 1
ATOM 527 C C . TYR A 1 67 ? 12.481 -4.489 -8.590 1.00 97.94 67 TYR A C 1
ATOM 529 O O . TYR A 1 67 ? 13.341 -4.461 -7.702 1.00 97.94 67 TYR A O 1
ATOM 537 N N . SER A 1 68 ? 12.795 -4.457 -9.885 1.00 98.06 68 SER A N 1
ATOM 538 C CA . SER A 1 68 ? 14.084 -3.947 -10.354 1.00 98.06 68 SER A CA 1
ATOM 539 C C . SER A 1 68 ? 14.112 -2.441 -10.084 1.00 98.06 68 SER A C 1
ATOM 541 O O . SER A 1 68 ? 13.240 -1.709 -10.557 1.00 98.06 68 SER A O 1
ATOM 543 N N . GLU A 1 69 ? 15.098 -1.973 -9.327 1.00 97.56 69 GLU A N 1
ATOM 544 C CA . GLU A 1 69 ? 15.201 -0.572 -8.905 1.00 97.56 69 GLU A CA 1
ATOM 545 C C . GLU A 1 69 ? 15.463 0.352 -10.099 1.00 97.56 69 GLU A C 1
ATOM 547 O O . GLU A 1 69 ? 16.312 0.061 -10.958 1.00 97.56 69 GLU A O 1
ATOM 552 N N . LEU A 1 70 ? 14.751 1.482 -10.157 1.00 97.06 70 LEU A N 1
ATOM 553 C CA . LEU A 1 70 ? 15.047 2.538 -11.115 1.00 97.06 70 LEU A CA 1
ATOM 554 C C . LEU A 1 70 ? 16.356 3.223 -10.722 1.00 97.06 70 LEU A C 1
ATOM 556 O O . LEU A 1 70 ? 16.436 3.968 -9.754 1.00 97.06 70 LEU A O 1
ATOM 560 N N . ASN A 1 71 ? 17.394 2.961 -11.508 1.00 96.88 71 ASN A N 1
ATOM 561 C CA . ASN A 1 71 ? 18.739 3.464 -11.258 1.00 96.88 71 ASN A CA 1
ATOM 562 C C . ASN A 1 71 ? 19.200 4.527 -12.273 1.00 96.88 71 ASN A C 1
ATOM 564 O O . ASN A 1 71 ? 20.382 4.858 -12.308 1.00 96.88 71 ASN A O 1
ATOM 568 N N . ASP A 1 72 ? 18.290 5.026 -13.118 1.00 97.31 72 ASP A N 1
ATOM 569 C CA . ASP A 1 72 ? 18.539 6.147 -14.031 1.00 97.31 72 ASP A CA 1
ATOM 570 C C . ASP A 1 72 ? 18.066 7.453 -13.363 1.00 97.31 72 ASP A C 1
ATOM 572 O O . ASP A 1 72 ? 16.858 7.623 -13.170 1.00 97.31 72 ASP A O 1
ATOM 576 N N . PRO A 1 73 ? 18.980 8.372 -12.992 1.00 97.06 73 PRO A N 1
ATOM 577 C CA . PRO A 1 73 ? 18.621 9.601 -12.286 1.00 97.06 73 PRO A CA 1
ATOM 578 C C . PRO A 1 73 ? 17.772 10.560 -13.132 1.00 97.06 73 PRO A C 1
ATOM 580 O O . PRO A 1 73 ? 17.014 11.347 -12.568 1.00 97.06 73 PRO A O 1
ATOM 583 N N . ILE A 1 74 ? 17.874 10.504 -14.464 1.00 97.00 74 ILE A N 1
ATOM 584 C CA . ILE A 1 74 ? 17.101 11.374 -15.359 1.00 97.00 74 ILE A CA 1
ATOM 585 C C . ILE A 1 74 ? 15.645 10.904 -15.374 1.00 97.00 74 ILE A C 1
ATOM 587 O O . ILE A 1 74 ? 14.746 11.693 -15.095 1.00 97.00 74 ILE A O 1
ATOM 591 N N . ASP A 1 75 ? 15.423 9.604 -15.599 1.00 95.62 75 ASP A N 1
ATOM 592 C CA . ASP A 1 75 ? 14.085 8.986 -15.543 1.00 95.62 75 ASP A CA 1
ATOM 593 C C . ASP A 1 75 ? 13.465 9.164 -14.146 1.00 95.62 75 ASP A C 1
ATOM 595 O O . ASP A 1 75 ? 12.305 9.550 -14.012 1.00 95.62 75 ASP A O 1
ATOM 599 N N . GLN A 1 76 ? 14.247 8.970 -13.078 1.00 96.31 76 GLN A N 1
ATOM 600 C CA . GLN A 1 76 ? 13.744 9.141 -11.713 1.00 96.31 76 GLN A CA 1
ATOM 601 C C . GLN A 1 76 ? 13.302 10.583 -11.420 1.00 96.31 76 GLN A C 1
ATOM 603 O O . GLN A 1 76 ? 12.280 10.780 -10.755 1.00 96.31 76 GLN A O 1
ATOM 608 N N . ARG A 1 77 ? 14.037 11.587 -11.920 1.00 96.25 77 ARG A N 1
ATOM 609 C CA . ARG A 1 77 ? 13.668 13.002 -11.774 1.00 96.25 77 ARG A CA 1
ATOM 610 C C . ARG A 1 77 ? 12.365 13.314 -12.502 1.00 96.25 77 ARG A C 1
ATOM 612 O O . ARG A 1 77 ? 11.477 13.903 -11.892 1.00 96.25 77 ARG A O 1
ATOM 619 N N . GLU A 1 78 ? 12.226 12.877 -13.754 1.00 94.81 78 GLU A N 1
ATOM 620 C CA . GLU A 1 78 ? 10.991 13.056 -14.536 1.00 94.81 78 GLU A CA 1
ATOM 621 C C . GLU A 1 78 ? 9.776 12.474 -13.793 1.00 94.81 78 GLU A C 1
ATOM 623 O O . GLU A 1 78 ? 8.732 13.119 -13.687 1.00 94.81 78 GLU A O 1
ATOM 628 N N . ARG A 1 79 ? 9.929 11.294 -13.179 1.00 92.25 79 ARG A N 1
ATOM 629 C CA . ARG A 1 79 ? 8.856 10.672 -12.389 1.00 92.25 79 ARG A CA 1
ATOM 630 C C . ARG A 1 79 ? 8.511 11.443 -11.123 1.00 92.25 79 ARG A C 1
ATOM 632 O O . ARG A 1 79 ? 7.331 11.540 -10.797 1.00 92.25 79 ARG A O 1
ATOM 639 N N . PHE A 1 80 ? 9.489 12.002 -10.411 1.00 93.38 80 PHE A N 1
ATOM 640 C CA . PHE A 1 80 ? 9.197 12.866 -9.262 1.00 93.38 80 PHE A CA 1
ATOM 641 C C . PHE A 1 80 ? 8.501 14.162 -9.676 1.00 93.38 80 PHE A C 1
ATOM 643 O O . PHE A 1 80 ? 7.572 14.591 -8.997 1.00 93.38 80 PHE A O 1
ATOM 650 N N . GLU A 1 81 ? 8.873 14.764 -10.805 1.00 93.31 81 GLU A N 1
ATOM 651 C CA . GLU A 1 81 ? 8.162 15.931 -11.340 1.00 93.31 81 GLU A CA 1
ATOM 652 C C . GLU A 1 81 ? 6.704 15.605 -11.691 1.00 93.31 81 GLU A C 1
ATOM 654 O O . GLU A 1 81 ? 5.810 16.414 -11.439 1.00 93.31 81 GLU A O 1
ATOM 659 N N . ASP A 1 82 ? 6.436 14.415 -12.227 1.00 89.50 82 ASP A N 1
ATOM 660 C CA . ASP A 1 82 ? 5.069 13.960 -12.488 1.00 89.50 82 ASP A CA 1
ATOM 661 C C . ASP A 1 82 ? 4.286 13.667 -11.200 1.00 89.50 82 ASP A C 1
ATOM 663 O O . ASP A 1 82 ? 3.106 14.013 -11.119 1.00 89.50 82 ASP A O 1
ATOM 667 N N . GLN A 1 83 ? 4.930 13.117 -10.167 1.00 88.50 83 GLN A N 1
ATOM 668 C CA . GLN A 1 83 ? 4.320 12.943 -8.842 1.00 88.50 83 GLN A CA 1
ATOM 669 C C . GLN A 1 83 ? 3.948 14.289 -8.206 1.00 88.50 83 GLN A C 1
ATOM 671 O O . GLN A 1 83 ? 2.845 14.427 -7.683 1.00 88.50 83 GLN A O 1
ATOM 676 N N . LEU A 1 84 ? 4.784 15.324 -8.336 1.00 89.62 84 LEU A N 1
ATOM 677 C CA . LEU A 1 84 ? 4.442 16.672 -7.864 1.00 89.62 84 LEU A CA 1
ATOM 678 C C . LEU A 1 84 ? 3.188 17.230 -8.557 1.00 89.62 84 LEU A C 1
ATOM 680 O O . LEU A 1 84 ? 2.334 17.817 -7.897 1.00 89.62 84 LEU A O 1
ATOM 684 N N . LYS A 1 85 ? 3.026 16.996 -9.867 1.00 87.56 85 LYS A N 1
ATOM 685 C CA . LYS A 1 85 ? 1.808 17.393 -10.600 1.00 87.56 85 LYS A CA 1
ATOM 686 C C . LYS A 1 85 ? 0.566 16.637 -10.119 1.00 87.56 85 LYS A C 1
ATOM 688 O O . LYS A 1 85 ? -0.537 17.173 -10.212 1.00 87.56 85 LYS A O 1
ATOM 693 N N . LEU A 1 86 ? 0.716 15.394 -9.654 1.00 82.12 86 LEU A N 1
ATOM 694 C CA . LEU A 1 86 ? -0.375 14.630 -9.037 1.00 82.12 86 LEU A CA 1
ATOM 695 C C . LEU A 1 86 ? -0.711 15.181 -7.646 1.00 82.12 86 LEU A C 1
ATOM 697 O O . LEU A 1 86 ? -1.887 15.393 -7.355 1.00 82.12 86 LEU A O 1
ATOM 701 N N . ALA A 1 87 ? 0.299 15.519 -6.841 1.00 85.31 87 ALA A N 1
ATOM 702 C CA . ALA A 1 87 ? 0.112 16.159 -5.538 1.00 85.31 87 ALA A CA 1
ATOM 703 C C . ALA A 1 87 ? -0.652 17.492 -5.662 1.00 85.31 87 ALA A C 1
ATOM 705 O O . ALA A 1 87 ? -1.596 17.747 -4.917 1.00 85.31 87 ALA A O 1
ATOM 706 N N . GLU A 1 88 ? -0.326 18.318 -6.665 1.00 85.38 88 GLU A N 1
ATOM 707 C CA . GLU A 1 88 ? -1.048 19.568 -6.966 1.00 85.38 88 GLU A CA 1
ATOM 708 C C . GLU A 1 88 ? -2.531 19.355 -7.312 1.00 85.38 88 GLU A C 1
ATOM 710 O O . GLU A 1 88 ? -3.344 20.269 -7.161 1.00 85.38 88 GLU A O 1
ATOM 715 N N . ARG A 1 89 ? -2.901 18.152 -7.767 1.00 81.00 89 ARG A N 1
ATOM 716 C CA . ARG A 1 89 ? -4.288 17.760 -8.062 1.00 81.00 89 ARG A CA 1
ATOM 717 C C . ARG A 1 89 ? -5.020 17.173 -6.852 1.00 81.00 89 ARG A C 1
ATOM 719 O O . ARG A 1 89 ? -6.181 16.803 -6.998 1.00 81.00 89 ARG A O 1
ATOM 726 N N . GLY A 1 90 ? -4.381 17.137 -5.682 1.00 79.06 90 GLY A N 1
ATOM 727 C CA . GLY A 1 90 ? -4.963 16.637 -4.436 1.00 79.06 90 GLY A CA 1
ATOM 728 C C . GLY A 1 90 ? -4.668 15.166 -4.147 1.00 79.06 90 GLY A C 1
ATOM 729 O O . GLY A 1 90 ? -5.407 14.547 -3.389 1.00 79.06 90 GLY A O 1
ATOM 730 N N . ASP A 1 91 ? -3.628 14.591 -4.758 1.00 77.69 91 ASP A N 1
ATOM 731 C CA . ASP A 1 91 ? -3.177 13.242 -4.420 1.00 77.69 91 ASP A CA 1
ATOM 732 C C . ASP A 1 91 ? -2.279 13.252 -3.171 1.00 77.69 91 ASP A C 1
ATOM 734 O O . ASP A 1 91 ? -1.081 13.524 -3.261 1.00 77.69 91 ASP A O 1
ATOM 738 N N . ASP A 1 92 ? -2.860 12.948 -2.009 1.00 78.12 92 ASP A N 1
ATOM 739 C CA . ASP A 1 92 ? -2.151 12.908 -0.720 1.00 78.12 92 ASP A CA 1
ATOM 740 C C . ASP A 1 92 ? -1.093 11.785 -0.630 1.00 78.12 92 ASP A C 1
ATOM 742 O O . ASP A 1 92 ? -0.253 11.800 0.273 1.00 78.12 92 ASP A O 1
ATOM 746 N N . GLU A 1 93 ? -1.112 10.812 -1.550 1.00 77.38 93 GLU A N 1
ATOM 747 C CA . GLU A 1 93 ? -0.164 9.686 -1.593 1.00 77.38 93 GLU A CA 1
ATOM 748 C C . GLU A 1 93 ? 1.024 9.933 -2.536 1.00 77.38 93 GLU A C 1
ATOM 750 O O . GLU A 1 93 ? 1.944 9.113 -2.613 1.00 77.38 93 GLU A O 1
ATOM 755 N N . ALA A 1 94 ? 1.025 11.056 -3.259 1.00 83.69 94 ALA A N 1
ATOM 756 C CA . ALA A 1 94 ? 2.074 11.372 -4.215 1.00 83.69 94 ALA A CA 1
ATOM 757 C C . ALA A 1 94 ? 3.429 11.623 -3.532 1.00 83.69 94 ALA A C 1
ATOM 759 O O . ALA A 1 94 ? 3.537 12.272 -2.487 1.00 83.69 94 ALA A O 1
ATOM 760 N N . MET A 1 95 ? 4.498 11.126 -4.156 1.00 86.06 95 MET A N 1
ATOM 761 C CA . MET A 1 95 ? 5.854 11.275 -3.624 1.00 86.06 95 MET A CA 1
ATOM 762 C C . MET A 1 95 ? 6.371 12.713 -3.772 1.00 86.06 95 MET A C 1
ATOM 764 O O . MET A 1 95 ? 6.199 13.352 -4.811 1.00 86.06 95 MET A O 1
ATOM 768 N N . ALA A 1 96 ? 7.065 13.204 -2.744 1.00 90.38 96 ALA A N 1
ATOM 769 C CA . ALA A 1 96 ? 7.766 14.483 -2.794 1.00 90.38 96 ALA A CA 1
ATOM 770 C C . ALA A 1 96 ? 9.114 14.365 -3.529 1.00 90.38 96 ALA A C 1
ATOM 772 O O . ALA A 1 96 ? 9.718 13.295 -3.584 1.00 90.38 96 ALA A O 1
ATOM 773 N N . MET A 1 97 ? 9.609 15.490 -4.051 1.00 93.81 97 MET A N 1
ATOM 774 C CA . MET A 1 97 ? 10.946 15.572 -4.643 1.00 93.81 97 MET A CA 1
ATOM 775 C C . MET A 1 97 ? 12.034 15.376 -3.579 1.00 93.81 97 MET A C 1
ATOM 777 O O . MET A 1 97 ? 12.071 16.115 -2.594 1.00 93.81 97 MET A O 1
ATOM 781 N N . ASP A 1 98 ? 12.954 14.439 -3.823 1.00 95.75 98 ASP A N 1
ATOM 782 C CA . ASP A 1 98 ? 14.137 14.193 -2.992 1.00 95.75 98 ASP A CA 1
ATOM 783 C C . ASP A 1 98 ? 15.423 14.398 -3.813 1.00 95.75 98 ASP A C 1
ATOM 785 O O . ASP A 1 98 ? 15.888 13.522 -4.546 1.00 95.75 98 ASP A O 1
ATOM 789 N N . GLU A 1 99 ? 15.997 15.597 -3.699 1.00 96.50 99 GLU A N 1
ATOM 790 C CA . GLU A 1 99 ? 17.213 15.979 -4.426 1.00 96.50 99 GLU A CA 1
ATOM 791 C C . GLU A 1 99 ? 18.469 15.249 -3.932 1.00 96.50 99 GLU A C 1
ATOM 793 O O . GLU A 1 99 ? 19.417 15.070 -4.701 1.00 96.50 99 GLU A O 1
ATOM 798 N N . ASP A 1 100 ? 18.506 14.814 -2.670 1.00 97.62 100 ASP A N 1
ATOM 799 C CA . ASP A 1 100 ? 19.654 14.074 -2.143 1.00 97.62 100 ASP A CA 1
ATOM 800 C C . ASP A 1 100 ? 19.621 12.614 -2.619 1.00 97.62 100 ASP A C 1
ATOM 802 O O . ASP A 1 100 ? 20.672 12.071 -2.974 1.00 97.62 100 ASP A O 1
ATOM 806 N N . PHE A 1 101 ? 18.434 12.006 -2.731 1.00 96.50 101 PHE A N 1
ATOM 807 C CA . PHE A 1 101 ? 18.257 10.702 -3.378 1.00 96.50 101 PHE A CA 1
ATOM 808 C C . PHE A 1 101 ? 18.651 10.742 -4.859 1.00 96.50 101 PHE A C 1
ATOM 810 O O . PHE A 1 101 ? 19.430 9.899 -5.309 1.00 96.50 101 PHE A O 1
ATOM 817 N N . LEU A 1 102 ? 18.197 11.752 -5.611 1.00 97.06 102 LEU A N 1
ATOM 818 C CA . LEU A 1 102 ? 18.586 11.922 -7.017 1.00 97.06 102 LEU A CA 1
ATOM 819 C C . LEU A 1 102 ? 20.099 12.093 -7.168 1.00 97.06 102 LEU A C 1
ATOM 821 O O . LEU A 1 102 ? 20.720 11.399 -7.975 1.00 97.06 102 LEU A O 1
ATOM 825 N N . ARG A 1 103 ? 20.718 12.941 -6.339 1.00 97.62 103 ARG A N 1
ATOM 826 C CA . ARG A 1 103 ? 22.177 13.104 -6.329 1.00 97.62 103 ARG A CA 1
ATOM 827 C C . ARG A 1 103 ? 22.890 11.783 -6.029 1.00 97.62 103 ARG A C 1
ATOM 829 O O . ARG A 1 103 ? 23.923 11.498 -6.627 1.00 97.62 103 ARG A O 1
ATOM 836 N N . ALA A 1 104 ? 22.363 10.961 -5.121 1.00 97.75 104 ALA A N 1
ATOM 837 C CA . ALA A 1 104 ? 22.928 9.643 -4.837 1.00 97.75 104 ALA A CA 1
ATOM 838 C C . ALA A 1 104 ? 22.869 8.709 -6.060 1.00 97.75 104 ALA A C 1
ATOM 840 O O . ALA A 1 104 ? 23.851 8.019 -6.341 1.00 97.75 104 ALA A O 1
ATOM 841 N N . LEU A 1 105 ? 21.770 8.726 -6.822 1.00 97.25 105 LEU A N 1
ATOM 842 C CA . LEU A 1 105 ? 21.649 7.969 -8.074 1.00 97.25 105 LEU A CA 1
ATOM 843 C C . LEU A 1 105 ? 22.657 8.435 -9.135 1.00 97.25 105 LEU A C 1
ATOM 845 O O . LEU A 1 105 ? 23.247 7.598 -9.820 1.00 97.25 105 LEU A O 1
ATOM 849 N N . GLU A 1 106 ? 22.911 9.744 -9.230 1.00 97.62 106 GLU A N 1
ATOM 850 C CA . GLU A 1 106 ? 23.886 10.341 -10.160 1.00 97.62 106 GLU A CA 1
ATOM 851 C C . GLU A 1 106 ? 25.330 9.876 -9.912 1.00 97.62 106 GLU A C 1
ATOM 853 O O . GLU A 1 106 ? 26.122 9.805 -10.854 1.00 97.62 106 GLU A O 1
ATOM 858 N N . TYR A 1 107 ? 25.682 9.497 -8.678 1.00 97.81 107 TYR A N 1
ATOM 859 C CA . TYR A 1 107 ? 26.986 8.885 -8.382 1.00 97.81 107 TYR A CA 1
ATOM 860 C C . TYR A 1 107 ? 27.133 7.459 -8.934 1.00 97.81 107 TYR A C 1
ATOM 862 O O . TYR A 1 107 ? 28.253 6.946 -9.004 1.00 97.81 107 TYR A O 1
ATOM 870 N N . GLY A 1 108 ? 26.035 6.833 -9.359 1.00 95.44 108 GLY A N 1
ATOM 871 C CA . GLY A 1 108 ? 26.021 5.528 -10.007 1.00 95.44 108 GLY A CA 1
ATOM 872 C C . GLY A 1 108 ? 25.529 4.422 -9.084 1.00 95.44 108 GLY A C 1
ATOM 873 O O . GLY A 1 108 ? 26.320 3.693 -8.483 1.00 95.44 108 GLY A O 1
ATOM 874 N N . MET A 1 109 ? 24.210 4.245 -9.034 1.00 96.56 109 MET A N 1
ATOM 875 C CA . MET A 1 109 ? 23.588 3.078 -8.412 1.00 96.56 109 MET A CA 1
ATOM 876 C C . MET A 1 109 ? 23.728 1.840 -9.328 1.00 96.56 109 MET A C 1
ATOM 878 O O . MET A 1 109 ? 23.291 1.875 -10.487 1.00 96.56 109 MET A O 1
ATOM 882 N N . PRO A 1 110 ? 24.307 0.720 -8.847 1.00 97.75 110 PRO A N 1
ATOM 883 C CA . PRO A 1 110 ? 24.368 -0.524 -9.613 1.00 97.75 110 PRO A CA 1
ATOM 884 C C . PRO A 1 110 ? 22.971 -1.060 -9.972 1.00 97.75 110 PRO A C 1
ATOM 886 O O . PRO A 1 110 ? 22.003 -0.763 -9.268 1.00 97.75 110 PRO A O 1
ATOM 889 N N . PRO A 1 111 ? 22.846 -1.912 -11.006 1.00 97.31 111 PRO A N 1
ATOM 890 C CA . PRO A 1 111 ? 21.623 -2.677 -11.236 1.00 97.31 111 PRO A CA 1
ATOM 891 C C . PRO A 1 111 ? 21.255 -3.474 -9.977 1.00 97.31 111 PRO A C 1
ATOM 893 O O . PRO A 1 111 ? 22.004 -4.358 -9.560 1.00 97.31 111 PRO A O 1
ATOM 896 N N . THR A 1 112 ? 20.124 -3.128 -9.367 1.00 97.62 112 THR A N 1
ATOM 897 C CA . THR A 1 112 ? 19.703 -3.617 -8.047 1.00 97.62 112 THR A CA 1
ATOM 898 C C . THR A 1 112 ? 18.231 -4.020 -8.092 1.00 97.62 112 THR A C 1
ATOM 900 O O . THR A 1 112 ? 17.483 -3.561 -8.953 1.00 97.62 112 THR A O 1
ATOM 903 N N . SER A 1 113 ? 17.815 -4.881 -7.167 1.00 97.31 113 SER A N 1
ATOM 904 C CA . SER A 1 113 ? 16.407 -5.169 -6.910 1.00 97.31 113 SER A CA 1
ATOM 905 C C . SER A 1 113 ? 16.120 -5.026 -5.420 1.00 97.31 113 SER A C 1
ATOM 907 O O . SER A 1 113 ? 16.934 -5.449 -4.593 1.00 97.31 113 SER A O 1
ATOM 909 N N . GLY A 1 114 ? 14.982 -4.417 -5.101 1.00 95.69 114 GLY A N 1
ATOM 910 C CA . GLY A 1 114 ? 14.462 -4.287 -3.747 1.00 95.69 114 GLY A CA 1
ATOM 911 C C . GLY A 1 114 ? 13.347 -5.288 -3.474 1.00 95.69 114 GLY A C 1
ATO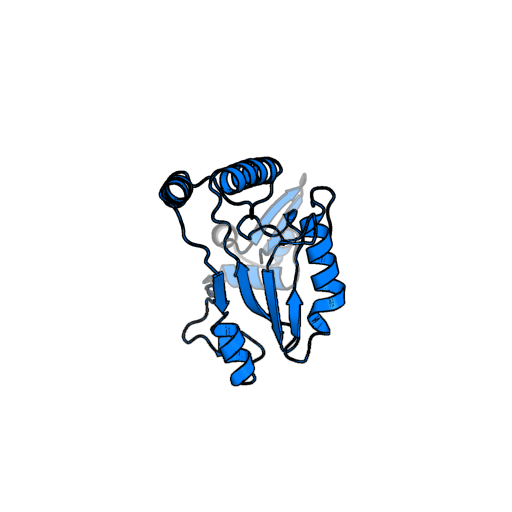M 912 O O . GLY A 1 114 ? 12.645 -5.729 -4.384 1.00 95.69 114 GLY A O 1
ATOM 913 N N . LEU A 1 115 ? 13.191 -5.646 -2.199 1.00 97.56 115 LEU A N 1
ATOM 914 C CA . LEU A 1 115 ? 12.127 -6.512 -1.697 1.00 97.56 115 LEU A CA 1
ATOM 915 C C . LEU A 1 115 ? 11.647 -5.989 -0.341 1.00 97.56 115 LEU A C 1
ATOM 917 O O . LEU A 1 115 ? 12.425 -5.915 0.612 1.00 97.56 115 LEU A O 1
ATOM 921 N N . GLY A 1 116 ? 10.357 -5.686 -0.250 1.00 97.69 116 GLY A N 1
ATOM 922 C CA . GLY A 1 116 ? 9.643 -5.430 0.995 1.00 97.69 116 GLY A CA 1
ATOM 923 C C . GLY A 1 116 ? 8.772 -6.626 1.368 1.00 97.69 116 GLY A C 1
ATOM 924 O O . GLY A 1 116 ? 8.084 -7.181 0.515 1.00 97.69 116 GLY A O 1
ATOM 925 N N . ILE A 1 117 ? 8.790 -7.026 2.643 1.00 97.81 117 ILE A N 1
ATOM 926 C CA . ILE A 1 117 ? 7.928 -8.089 3.181 1.00 97.81 117 ILE A CA 1
ATOM 927 C C . ILE A 1 117 ? 7.153 -7.540 4.378 1.00 97.81 117 ILE A C 1
ATOM 929 O O . ILE A 1 117 ? 7.749 -7.036 5.331 1.00 97.81 117 ILE A O 1
ATOM 933 N N . GLY A 1 118 ? 5.830 -7.695 4.359 1.00 96.94 118 GLY A N 1
ATOM 934 C CA . GLY A 1 118 ? 4.965 -7.359 5.487 1.00 96.94 118 GLY A CA 1
ATOM 935 C C . GLY A 1 118 ? 5.064 -8.410 6.593 1.00 96.94 118 GLY A C 1
ATOM 936 O O . GLY A 1 118 ? 4.330 -9.398 6.569 1.00 96.94 118 GLY A O 1
ATOM 937 N N . ILE A 1 119 ? 5.955 -8.202 7.568 1.00 97.75 119 ILE A N 1
ATOM 938 C CA . ILE A 1 119 ? 6.204 -9.157 8.665 1.00 97.75 119 ILE A CA 1
ATOM 939 C C . ILE A 1 119 ? 4.937 -9.447 9.474 1.00 97.75 119 ILE A C 1
ATOM 941 O O . ILE A 1 119 ? 4.678 -10.606 9.798 1.00 97.75 119 ILE A O 1
ATOM 945 N N . ASP A 1 120 ? 4.112 -8.439 9.749 1.00 96.62 120 ASP A N 1
ATOM 946 C CA . ASP A 1 120 ? 2.856 -8.607 10.482 1.00 96.62 120 ASP A CA 1
ATOM 947 C C . ASP A 1 120 ? 1.881 -9.497 9.707 1.00 96.62 120 ASP A C 1
ATOM 949 O O . ASP A 1 120 ? 1.364 -10.470 10.249 1.00 96.62 120 ASP A O 1
ATOM 953 N N . ARG A 1 121 ? 1.697 -9.235 8.405 1.00 96.25 121 ARG A N 1
ATOM 954 C CA . ARG A 1 121 ? 0.823 -10.037 7.531 1.00 96.25 121 ARG A CA 1
ATOM 955 C C . ARG A 1 121 ? 1.331 -11.473 7.386 1.00 96.25 121 ARG A C 1
ATOM 957 O O . ARG A 1 121 ? 0.540 -12.413 7.443 1.00 96.25 121 ARG A O 1
ATOM 964 N N . LEU A 1 122 ? 2.645 -11.660 7.252 1.00 96.62 122 LEU A N 1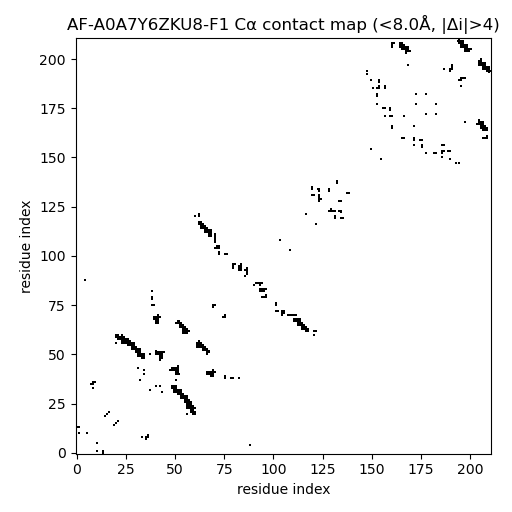
ATOM 965 C CA . LEU A 1 122 ? 3.259 -12.988 7.230 1.00 96.62 122 LEU A CA 1
ATOM 966 C C . LEU A 1 122 ? 3.035 -13.725 8.558 1.00 96.62 122 LEU A C 1
ATOM 968 O O . LEU A 1 122 ? 2.674 -14.900 8.563 1.00 96.62 122 LEU A O 1
ATOM 972 N N . THR A 1 123 ? 3.192 -13.034 9.686 1.00 97.56 123 THR A N 1
ATOM 973 C CA . THR A 1 123 ? 2.952 -13.602 11.019 1.00 97.56 123 THR A CA 1
ATOM 974 C C . THR A 1 123 ? 1.483 -13.970 11.200 1.00 97.56 123 THR A C 1
ATOM 976 O O . THR A 1 123 ? 1.191 -15.068 11.672 1.00 97.56 123 THR A O 1
ATOM 979 N N . MET A 1 124 ? 0.552 -13.114 10.768 1.00 97.44 124 MET A N 1
ATOM 980 C CA . MET A 1 124 ? -0.890 -13.392 10.768 1.00 97.44 124 MET A CA 1
ATOM 981 C C . MET A 1 124 ? -1.204 -14.677 10.002 1.00 97.44 124 MET A C 1
ATOM 983 O O . MET A 1 124 ? -1.883 -15.556 10.528 1.00 97.44 124 MET A O 1
ATOM 987 N N . LEU A 1 125 ? -0.650 -14.819 8.795 1.00 95.75 125 LEU A N 1
ATOM 988 C CA . LEU A 1 125 ? -0.821 -16.009 7.966 1.00 95.75 125 LEU A CA 1
ATOM 989 C C . LEU A 1 125 ? -0.294 -17.271 8.665 1.00 95.75 125 LEU A C 1
ATOM 991 O O . LEU A 1 125 ? -1.002 -18.272 8.745 1.00 95.75 125 LEU A O 1
ATOM 995 N N . LEU A 1 126 ? 0.931 -17.225 9.197 1.00 97.12 126 LEU A N 1
ATOM 996 C CA . LEU A 1 126 ? 1.587 -18.380 9.826 1.00 97.12 126 LEU A CA 1
ATOM 997 C C . LEU A 1 126 ? 0.964 -18.780 11.169 1.00 97.12 126 LEU A C 1
ATOM 999 O O . LEU A 1 126 ? 1.077 -19.934 11.578 1.00 97.12 126 LEU A O 1
ATOM 1003 N N . THR A 1 127 ? 0.315 -17.840 11.854 1.00 97.31 127 THR A N 1
ATOM 1004 C CA . THR A 1 127 ? -0.342 -18.064 13.152 1.00 97.31 127 THR A CA 1
ATOM 1005 C C . THR A 1 127 ? -1.858 -18.226 13.039 1.00 97.31 127 THR A C 1
ATOM 1007 O O . THR A 1 127 ? -2.522 -18.413 14.055 1.00 97.31 127 THR A O 1
ATOM 1010 N N . ASN A 1 128 ? -2.403 -18.214 11.815 1.00 96.44 128 ASN A N 1
ATOM 1011 C CA . ASN A 1 128 ? -3.837 -18.305 11.529 1.00 96.44 128 ASN A CA 1
ATOM 1012 C C . ASN A 1 128 ? -4.673 -17.221 12.242 1.00 96.44 128 ASN A C 1
ATOM 1014 O O . ASN A 1 128 ? -5.758 -17.488 12.759 1.00 96.44 128 ASN A O 1
ATOM 1018 N N . ASN A 1 129 ? -4.164 -15.988 12.258 1.00 96.31 129 ASN A N 1
ATOM 1019 C CA . ASN A 1 129 ? -4.853 -14.821 12.799 1.00 96.31 129 ASN A CA 1
ATOM 1020 C C . ASN A 1 129 ? -5.435 -13.961 11.672 1.00 96.31 129 ASN A C 1
ATOM 1022 O O . ASN A 1 129 ? -4.755 -13.639 10.701 1.00 96.31 129 ASN A O 1
ATOM 1026 N N . SER A 1 130 ? -6.695 -13.544 11.812 1.00 92.44 130 SER A N 1
ATOM 1027 C CA . SER A 1 130 ? -7.390 -12.716 10.813 1.00 92.44 130 SER A CA 1
ATOM 1028 C C . SER A 1 130 ? -7.257 -11.207 11.049 1.00 92.44 130 SER A C 1
ATOM 1030 O O . SER A 1 130 ? -7.660 -10.419 10.197 1.00 92.44 130 SER A O 1
ATOM 1032 N N . THR A 1 131 ? -6.711 -10.789 12.194 1.00 93.44 131 THR A N 1
ATOM 1033 C CA . THR A 1 131 ? -6.515 -9.381 12.577 1.00 93.44 131 THR A CA 1
ATOM 1034 C C . THR A 1 131 ? -5.060 -9.119 12.968 1.00 93.44 131 THR A C 1
ATOM 1036 O O . THR A 1 131 ? -4.432 -9.929 13.648 1.00 93.44 131 THR A O 1
ATOM 1039 N N . ILE A 1 132 ? -4.528 -7.966 12.547 1.00 95.19 132 ILE A N 1
ATOM 1040 C CA . ILE A 1 132 ? -3.152 -7.538 12.841 1.00 95.19 132 ILE A CA 1
ATOM 1041 C C . ILE A 1 132 ? -2.917 -7.298 14.338 1.00 95.19 132 ILE A C 1
ATOM 1043 O O . ILE A 1 132 ? -1.800 -7.426 14.826 1.00 95.19 132 ILE A O 1
ATOM 1047 N N . GLN A 1 133 ? -3.975 -6.995 15.093 1.00 95.19 133 GLN A N 1
ATOM 1048 C CA . GLN A 1 133 ? -3.867 -6.729 16.527 1.00 95.19 133 GLN A CA 1
ATOM 1049 C C . GLN A 1 133 ? -3.432 -7.964 17.327 1.00 95.19 133 GLN A C 1
ATOM 1051 O O . GLN A 1 133 ? -2.814 -7.808 18.371 1.00 95.19 133 GLN A O 1
ATOM 1056 N N . GLU A 1 134 ? -3.689 -9.171 16.816 1.00 95.94 134 GLU A N 1
ATOM 1057 C CA . GLU A 1 134 ? -3.314 -10.436 17.470 1.00 95.94 134 GLU A CA 1
ATOM 1058 C C . GLU A 1 134 ? -1.828 -10.776 17.304 1.00 95.94 134 GLU A C 1
ATOM 1060 O O . GLU A 1 134 ? -1.301 -11.636 18.006 1.00 95.94 134 GLU A O 1
ATOM 1065 N N . VAL A 1 135 ? -1.133 -10.107 16.377 1.00 96.88 135 VAL A N 1
ATOM 1066 C CA . VAL A 1 135 ? 0.305 -10.313 16.130 1.00 96.88 135 VAL A CA 1
ATOM 1067 C C . VAL A 1 135 ? 1.168 -9.148 16.616 1.00 96.88 135 VAL A C 1
ATOM 1069 O O . VAL A 1 135 ? 2.386 -9.175 16.461 1.00 96.88 135 VAL A O 1
ATOM 1072 N N . LEU A 1 136 ? 0.552 -8.144 17.245 1.00 97.06 136 LEU A N 1
ATOM 1073 C CA . LEU A 1 136 ? 1.218 -6.991 17.842 1.00 97.06 136 LEU A CA 1
ATOM 1074 C C . LEU A 1 136 ? 1.092 -7.056 19.366 1.00 97.06 136 LEU A C 1
ATOM 1076 O O . LEU A 1 136 ? -0.005 -7.191 19.893 1.00 97.06 136 LEU A O 1
ATOM 1080 N N . PHE A 1 137 ? 2.196 -6.886 20.101 1.00 96.56 137 PHE A N 1
ATOM 1081 C CA . PHE A 1 137 ? 2.139 -6.887 21.573 1.00 96.56 137 PHE A CA 1
ATOM 1082 C C . PHE A 1 137 ? 1.328 -5.718 22.147 1.00 96.56 137 PHE A C 1
ATOM 1084 O O . PHE A 1 137 ? 0.653 -5.872 23.162 1.00 96.56 137 PHE A O 1
ATOM 1091 N N . PHE A 1 138 ? 1.408 -4.551 21.506 1.00 96.25 138 PHE A N 1
ATOM 1092 C CA . PHE A 1 138 ? 0.726 -3.327 21.923 1.00 96.25 138 PHE A CA 1
ATOM 1093 C C . PHE A 1 138 ? 0.139 -2.635 20.685 1.00 96.25 138 PHE A C 1
ATOM 1095 O O . PHE A 1 138 ? 0.745 -1.695 20.165 1.00 96.25 138 PHE A O 1
ATOM 1102 N N . PRO A 1 139 ? -0.990 -3.125 20.143 1.00 94.62 139 PRO A N 1
ATOM 1103 C CA . PRO A 1 139 ? -1.606 -2.512 18.974 1.00 94.62 139 PRO A CA 1
ATOM 1104 C C . PRO A 1 139 ? -2.098 -1.097 19.295 1.00 94.62 139 PRO A C 1
ATOM 1106 O O . PRO A 1 139 ? -2.500 -0.800 20.422 1.00 94.62 139 PRO A O 1
ATOM 1109 N N . GLN A 1 140 ? -2.115 -0.222 18.288 1.00 93.25 140 GLN A N 1
ATOM 1110 C CA . GLN A 1 140 ? -2.697 1.108 18.432 1.00 93.25 140 GLN A CA 1
ATOM 1111 C C . GLN A 1 140 ? -4.206 0.980 18.663 1.00 93.25 140 GLN A C 1
ATOM 1113 O O . GLN A 1 140 ? -4.959 0.574 17.776 1.00 93.25 140 GLN A O 1
ATOM 1118 N N . MET A 1 141 ? -4.647 1.355 19.860 1.00 91.62 141 MET A N 1
ATOM 1119 C CA . MET A 1 141 ? -6.057 1.368 20.234 1.00 91.62 141 MET A CA 1
ATOM 1120 C C . MET A 1 141 ? -6.612 2.787 20.151 1.00 91.62 141 MET A C 1
ATOM 1122 O O . MET A 1 141 ? -5.902 3.770 20.376 1.00 91.62 141 MET A O 1
ATOM 1126 N N . ARG A 1 142 ? -7.910 2.905 19.853 1.00 89.50 142 ARG A N 1
ATOM 1127 C CA . ARG A 1 142 ? -8.608 4.181 20.037 1.00 89.50 142 ARG A CA 1
ATOM 1128 C C . ARG A 1 142 ? -8.555 4.540 21.526 1.00 89.50 142 ARG A C 1
ATOM 1130 O O . ARG A 1 142 ? -8.833 3.659 22.341 1.00 89.50 142 ARG A O 1
ATOM 1137 N N . PRO A 1 143 ? -8.216 5.789 21.891 1.00 88.56 143 PRO A N 1
ATOM 1138 C CA . PRO A 1 143 ? -8.243 6.209 23.283 1.00 88.56 143 PRO A CA 1
ATOM 1139 C C . PRO A 1 143 ? -9.609 5.926 23.904 1.00 88.56 143 PRO A C 1
ATOM 1141 O O . PRO A 1 143 ? -10.643 6.173 23.278 1.00 88.56 143 PRO A O 1
ATOM 1144 N N . GLU A 1 144 ? -9.615 5.428 25.137 1.00 84.69 144 GLU A N 1
ATOM 1145 C CA . GLU A 1 144 ? -10.855 5.271 25.886 1.00 84.69 144 GLU A CA 1
ATOM 1146 C C . GLU A 1 144 ? -11.536 6.637 26.032 1.00 84.69 144 GLU A C 1
ATOM 1148 O O . GLU A 1 144 ? -10.928 7.613 26.491 1.00 84.69 144 GLU A O 1
ATOM 1153 N N . LYS A 1 145 ? -12.818 6.717 25.655 1.00 79.31 145 LYS A N 1
ATOM 1154 C CA . LYS A 1 145 ? -13.653 7.863 26.017 1.00 79.31 145 LYS A CA 1
ATOM 1155 C C . LYS A 1 145 ? -13.792 7.836 27.539 1.00 79.31 145 LYS A C 1
ATOM 1157 O O . LYS A 1 145 ? -14.494 6.985 28.081 1.00 79.31 145 LYS A O 1
ATOM 1162 N N . LYS A 1 146 ? -13.104 8.740 28.243 1.00 75.19 146 LYS A N 1
ATOM 1163 C CA . LYS A 1 146 ? -13.295 8.889 29.691 1.00 75.19 146 LYS A CA 1
ATOM 1164 C C . LYS A 1 146 ? -14.762 9.211 29.944 1.00 75.19 146 LYS A C 1
ATOM 1166 O O . LYS A 1 146 ? -15.274 10.174 29.376 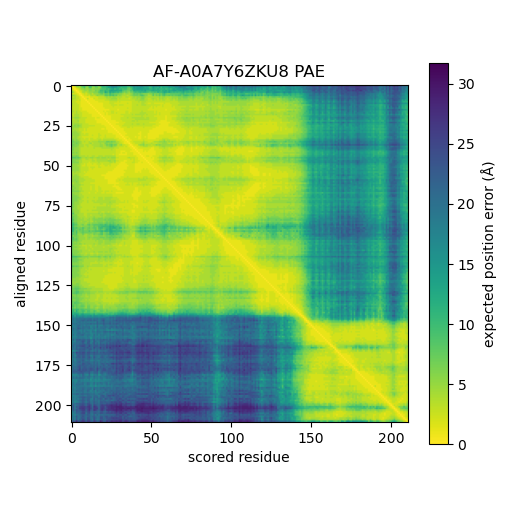1.00 75.19 146 LYS A O 1
ATOM 1171 N N . ALA A 1 147 ? -15.415 8.421 30.796 1.00 74.44 147 ALA A N 1
ATOM 1172 C CA . ALA A 1 147 ? -16.755 8.737 31.259 1.00 74.44 147 ALA A CA 1
ATOM 1173 C C . ALA A 1 147 ? -16.733 10.151 31.848 1.00 74.44 147 ALA A C 1
ATOM 1175 O O . ALA A 1 147 ? -15.946 10.453 32.748 1.00 74.44 147 ALA A O 1
ATOM 1176 N N . VAL A 1 148 ? -17.549 11.037 31.287 1.00 78.94 148 VAL A N 1
ATOM 1177 C CA . VAL A 1 148 ? -17.687 12.389 31.809 1.00 78.94 148 VAL A CA 1
ATOM 1178 C C . VAL A 1 148 ? -18.336 12.270 33.186 1.00 78.94 148 VAL A C 1
ATOM 1180 O O . VAL A 1 148 ? -19.473 11.821 33.296 1.00 78.94 148 VAL A O 1
ATOM 1183 N N . GLU A 1 149 ? -17.627 12.657 34.248 1.00 83.69 149 GLU A N 1
ATOM 1184 C CA . GLU A 1 149 ? -18.221 12.692 35.585 1.00 83.69 149 GLU A CA 1
ATOM 1185 C C . GLU A 1 149 ? -19.334 13.744 35.622 1.00 83.69 149 GLU A C 1
ATOM 1187 O O . GLU A 1 149 ? -19.082 14.947 35.489 1.00 83.69 149 GLU A O 1
ATOM 1192 N N . LEU A 1 150 ? -20.574 13.287 35.789 1.00 86.81 150 LEU A N 1
ATOM 1193 C CA . LEU A 1 150 ? -21.756 14.130 35.931 1.00 86.81 150 LEU A CA 1
ATOM 1194 C C . LEU A 1 150 ? -22.126 14.280 37.410 1.00 86.81 150 LEU A C 1
ATOM 1196 O O . LEU A 1 150 ? -22.089 13.305 38.167 1.00 86.81 150 LEU A O 1
ATOM 1200 N N . THR A 1 151 ? -22.511 15.487 37.824 1.00 90.12 151 THR A N 1
ATOM 1201 C CA . THR A 1 151 ? -23.145 15.690 39.136 1.00 90.12 151 THR A CA 1
ATOM 1202 C C . THR A 1 151 ? -24.531 15.046 39.157 1.00 90.12 151 THR A C 1
ATOM 1204 O O . THR A 1 151 ? -25.105 14.771 38.107 1.00 90.12 151 THR A O 1
ATOM 1207 N N . GLU A 1 152 ? -25.108 14.831 40.340 1.00 88.19 152 GLU A N 1
ATOM 1208 C CA . GLU A 1 152 ? -26.454 14.251 40.457 1.00 88.19 152 GLU A CA 1
ATOM 1209 C C . GLU A 1 152 ? -27.504 15.061 39.678 1.00 88.19 152 GLU A C 1
ATOM 1211 O O . GLU A 1 152 ? -28.343 14.490 38.988 1.00 88.19 152 GLU A O 1
ATOM 1216 N N . GLU A 1 153 ? -27.418 16.394 39.693 1.00 90.44 153 GLU A N 1
ATOM 1217 C CA . GLU A 1 153 ? -28.311 17.239 38.895 1.00 90.44 153 GLU A CA 1
ATOM 1218 C C . GLU A 1 153 ? -28.065 17.144 37.381 1.00 90.44 153 GLU A C 1
ATOM 1220 O O . GLU A 1 153 ? -29.013 17.208 36.603 1.00 90.44 153 GLU A O 1
ATOM 1225 N N . GLU A 1 154 ? -26.813 16.995 36.943 1.00 90.50 154 GLU A N 1
ATOM 1226 C CA . GLU A 1 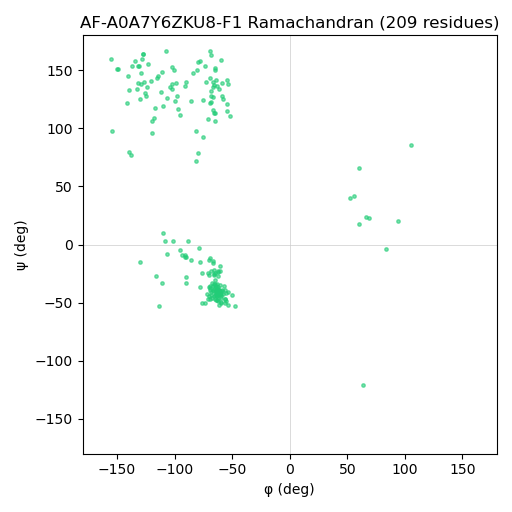154 ? -26.490 16.798 35.524 1.00 90.50 154 GLU A CA 1
ATOM 1227 C C . GLU A 1 154 ? -26.935 15.415 35.029 1.00 90.50 154 GLU A C 1
ATOM 1229 O O . GLU A 1 154 ? -27.422 15.314 33.906 1.00 90.50 154 GLU A O 1
ATOM 1234 N N . LYS A 1 155 ? -26.833 14.372 35.868 1.00 89.56 155 LYS A N 1
ATOM 1235 C CA . LYS A 1 155 ? -27.342 13.023 35.569 1.00 89.56 155 LYS A CA 1
ATOM 1236 C C . LYS A 1 155 ? -28.847 13.024 35.344 1.00 89.56 155 LYS A C 1
ATOM 1238 O O . LYS A 1 155 ? -29.300 12.423 34.383 1.00 89.56 155 LYS A O 1
ATOM 1243 N N . ILE A 1 156 ? -29.612 13.748 36.169 1.00 90.00 156 ILE A N 1
ATOM 1244 C CA . ILE A 1 156 ? -31.071 13.871 35.992 1.00 90.00 156 ILE A CA 1
ATOM 1245 C C . ILE A 1 156 ? -31.402 14.405 34.594 1.00 90.00 156 ILE A C 1
ATOM 1247 O O . ILE A 1 156 ? -32.255 13.851 33.906 1.00 90.00 156 ILE A O 1
ATOM 1251 N N . ILE A 1 157 ? -30.716 15.464 34.156 1.00 88.88 157 ILE A N 1
ATOM 1252 C CA . ILE A 1 157 ? -30.935 16.046 32.826 1.00 88.88 157 ILE A CA 1
ATOM 1253 C C . ILE A 1 157 ? -30.459 15.080 31.731 1.00 88.88 157 ILE A C 1
ATOM 1255 O O . ILE A 1 157 ? -31.167 14.874 30.748 1.00 88.88 157 ILE A O 1
ATOM 1259 N N . PHE A 1 158 ? -29.291 14.459 31.904 1.00 88.94 158 PHE A N 1
ATOM 1260 C CA . PHE A 1 158 ? -28.740 13.491 30.956 1.00 88.94 158 PHE A CA 1
ATOM 1261 C C . PHE A 1 158 ? -29.654 12.273 30.756 1.00 88.94 158 PHE A C 1
ATOM 1263 O O . PHE A 1 158 ? -29.876 11.860 29.620 1.00 88.94 158 PHE A O 1
ATOM 1270 N N . ASP A 1 159 ? -30.238 11.734 31.826 1.00 88.44 159 ASP A N 1
ATOM 1271 C CA . ASP A 1 159 ? -31.153 10.588 31.780 1.00 88.44 159 ASP A CA 1
ATOM 1272 C C . ASP A 1 159 ? -32.474 10.926 31.077 1.00 88.44 159 ASP A C 1
ATOM 1274 O O . ASP A 1 159 ? -33.076 10.060 30.436 1.00 88.44 159 ASP A O 1
ATOM 1278 N N . LEU A 1 160 ? -32.945 12.171 31.199 1.00 89.19 160 LEU A N 1
ATOM 1279 C CA . LEU A 1 160 ? -34.120 12.658 30.474 1.00 89.19 160 LEU A CA 1
ATOM 1280 C C . LEU A 1 160 ? -33.824 12.786 28.978 1.00 89.19 160 LEU A C 1
ATOM 1282 O O . LEU A 1 160 ? -34.579 12.264 28.159 1.00 89.19 160 LEU A O 1
ATOM 1286 N N . LEU A 1 161 ? -32.691 13.395 28.624 1.00 86.69 161 LEU A N 1
ATOM 1287 C CA . LEU A 1 161 ? -32.276 13.552 27.229 1.00 86.69 161 LEU A CA 1
ATOM 1288 C C . LEU A 1 161 ? -31.948 12.208 26.565 1.00 86.69 161 LEU A C 1
ATOM 1290 O O . LEU A 1 161 ? -32.293 11.987 25.408 1.00 86.69 161 LEU A O 1
A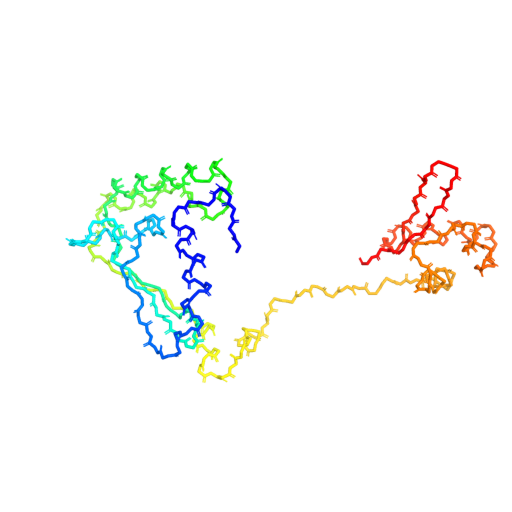TOM 1294 N N . SER A 1 162 ? -31.372 11.262 27.309 1.00 85.31 162 SER A N 1
ATOM 1295 C CA . SER A 1 162 ? -31.063 9.913 26.807 1.00 85.31 162 SER A CA 1
ATOM 1296 C C . SER A 1 162 ? -32.316 9.143 26.381 1.00 85.31 162 SER A C 1
ATOM 1298 O O . SER A 1 162 ? -32.233 8.225 25.570 1.00 85.31 162 SER A O 1
ATOM 1300 N N . LYS A 1 163 ? -33.486 9.506 26.919 1.00 86.38 163 LYS A N 1
ATOM 1301 C CA . LYS A 1 163 ? -34.777 8.905 26.556 1.00 86.38 163 LYS A CA 1
ATOM 1302 C C . LYS A 1 163 ? -35.468 9.636 25.409 1.00 86.38 163 LYS A C 1
ATOM 1304 O O . LYS A 1 163 ? -36.258 9.008 24.711 1.00 86.38 163 LYS A O 1
ATOM 1309 N N . ASN A 1 164 ? -35.216 10.935 25.247 1.00 79.88 164 ASN A N 1
ATOM 1310 C CA . ASN A 1 164 ? -35.873 11.766 24.244 1.00 79.88 164 ASN A CA 1
ATOM 1311 C C . ASN A 1 164 ? -34.979 12.965 23.861 1.00 79.88 164 ASN A C 1
ATOM 1313 O O . ASN A 1 164 ? -34.955 13.970 24.571 1.00 79.88 164 ASN A O 1
ATOM 1317 N N . HIS A 1 165 ? -34.234 12.848 22.757 1.00 81.75 165 HIS A N 1
ATOM 1318 C CA . HIS A 1 165 ? -33.445 13.928 22.149 1.00 81.75 165 HIS A CA 1
ATOM 1319 C C . HIS A 1 165 ? -33.555 13.860 20.610 1.00 81.75 165 HIS A C 1
ATOM 1321 O O . HIS A 1 165 ? -33.656 12.756 20.067 1.00 81.75 165 HIS A O 1
ATOM 1327 N N . PRO A 1 166 ? -33.563 15.005 19.900 1.00 85.81 166 PRO A N 1
ATOM 1328 C CA . PRO A 1 166 ? -33.607 16.367 20.436 1.00 85.81 166 PRO A CA 1
ATOM 1329 C C . PRO A 1 166 ? -34.969 16.688 21.079 1.00 85.81 166 PRO A C 1
ATOM 1331 O O . PRO A 1 166 ? -36.013 16.254 20.596 1.00 85.81 166 PRO A O 1
ATOM 1334 N N . ALA A 1 167 ? -34.965 17.458 22.169 1.00 87.81 167 ALA A N 1
ATOM 1335 C CA . ALA A 1 167 ? -36.173 17.842 22.909 1.00 87.81 167 ALA A CA 1
ATOM 1336 C C . ALA A 1 167 ? -36.253 19.357 23.133 1.00 87.81 167 ALA A C 1
ATOM 1338 O O . ALA A 1 167 ? -35.242 20.067 23.085 1.00 87.81 167 ALA A O 1
ATOM 1339 N N . GLU A 1 168 ? -37.454 19.873 23.402 1.00 89.69 168 GLU A N 1
ATOM 1340 C CA . GLU A 1 168 ? -37.607 21.276 23.780 1.00 89.69 168 GLU A CA 1
ATOM 1341 C C . GLU A 1 168 ? -37.001 21.539 25.164 1.00 89.69 168 GLU A C 1
ATOM 1343 O O . GLU A 1 168 ? -37.259 20.838 26.145 1.00 89.69 168 GLU A O 1
ATOM 1348 N N . LEU A 1 169 ? -36.203 22.603 25.263 1.00 87.06 169 LEU A N 1
ATOM 1349 C CA . LEU A 1 169 ? -35.467 22.947 26.479 1.00 87.06 169 LEU A CA 1
ATOM 1350 C C . LEU A 1 169 ? -36.407 23.208 27.666 1.00 87.06 169 LEU A C 1
ATOM 1352 O O . LEU A 1 169 ? -36.063 22.898 28.806 1.00 87.06 169 LEU A O 1
ATOM 1356 N N . LEU A 1 170 ? -37.579 23.794 27.402 1.00 86.38 170 LEU A N 1
ATOM 1357 C CA . LEU A 1 170 ? -38.584 24.084 28.426 1.00 86.38 170 LEU A CA 1
ATOM 1358 C C . LEU A 1 170 ? -39.225 22.806 28.973 1.00 86.38 170 LEU A C 1
ATOM 1360 O O . LEU A 1 170 ? -39.405 22.702 30.185 1.00 86.38 170 LEU A O 1
ATOM 1364 N N . GLU A 1 171 ? -39.489 21.827 28.110 1.00 87.88 171 GLU A N 1
ATOM 1365 C CA . GLU A 1 171 ? -40.063 20.542 28.502 1.00 87.88 171 GLU A CA 1
ATOM 1366 C C . GLU A 1 171 ? -39.093 19.761 29.400 1.00 87.88 171 GLU A C 1
ATOM 1368 O O . GLU A 1 171 ? -39.459 19.321 30.491 1.00 87.88 171 GLU A O 1
ATOM 1373 N N . ILE A 1 172 ? -37.817 19.680 29.009 1.00 88.81 172 ILE A N 1
ATOM 1374 C CA . ILE A 1 172 ? -36.782 19.023 29.822 1.00 88.81 172 ILE A CA 1
ATOM 1375 C C . ILE A 1 172 ? -36.567 19.764 31.146 1.00 88.81 172 ILE A C 1
ATOM 1377 O O . ILE A 1 172 ? -36.352 19.133 32.182 1.00 88.81 172 ILE A O 1
ATOM 1381 N N . LYS A 1 173 ? -36.666 21.100 31.149 1.00 89.00 173 LYS A N 1
ATOM 1382 C CA . LYS A 1 173 ? -36.571 21.905 32.374 1.00 89.00 173 LYS A CA 1
ATOM 1383 C C . LYS A 1 173 ? -37.682 21.584 33.364 1.00 89.00 173 LYS A C 1
ATOM 1385 O O . LYS A 1 173 ? -37.414 21.486 34.562 1.00 89.00 173 LYS A O 1
ATOM 1390 N N . GLU A 1 174 ? -38.908 21.440 32.875 1.00 88.88 174 GLU A N 1
ATOM 1391 C CA . GLU A 1 174 ? -40.062 21.098 33.702 1.00 88.88 174 GLU A CA 1
ATOM 1392 C C . GLU A 1 174 ? -39.948 19.667 34.242 1.00 88.88 174 GLU A C 1
ATOM 1394 O O . GLU A 1 174 ? -40.083 19.452 35.447 1.00 88.88 174 GLU A O 1
ATOM 1399 N N . GLN A 1 175 ? -39.584 18.708 33.384 1.00 88.06 175 GLN A N 1
ATOM 1400 C CA . GLN A 1 175 ? -39.407 17.302 33.762 1.00 88.06 175 GLN A CA 1
ATOM 1401 C C . GLN A 1 175 ? -38.253 17.080 34.751 1.00 88.06 175 GLN A C 1
ATOM 1403 O O . GLN A 1 175 ? -38.352 16.222 35.628 1.00 88.06 175 GLN A O 1
ATOM 1408 N N . ALA A 1 176 ? -37.172 17.861 34.654 1.00 88.25 176 ALA A N 1
ATOM 1409 C CA . ALA A 1 176 ? -36.034 17.760 35.569 1.00 88.25 176 ALA A CA 1
ATOM 1410 C C . ALA A 1 176 ? -36.372 18.209 37.001 1.00 88.25 176 ALA A C 1
ATOM 1412 O O . ALA A 1 176 ? -35.673 17.825 37.941 1.00 88.25 176 ALA A O 1
ATOM 1413 N N . GLY A 1 177 ? -37.403 19.044 37.191 1.00 88.69 177 GLY A N 1
ATOM 1414 C CA . GLY A 1 177 ? -37.851 19.497 38.515 1.00 88.69 177 GLY A CA 1
ATOM 1415 C C . GLY A 1 177 ? -36.797 20.270 39.325 1.00 88.69 177 GLY A C 1
ATOM 1416 O O . GLY A 1 177 ? -36.911 20.398 40.546 1.00 88.69 177 GLY A O 1
ATOM 1417 N N . LEU A 1 178 ? -35.743 20.771 38.674 1.00 89.25 178 LEU A N 1
ATOM 1418 C CA . LEU A 1 178 ? -34.643 21.486 39.321 1.00 89.25 178 LEU A CA 1
ATOM 1419 C C . LEU A 1 178 ? -35.014 22.951 39.589 1.00 89.25 178 LEU A C 1
ATOM 1421 O O . LEU A 1 178 ? -35.745 23.588 38.832 1.00 89.25 178 LEU A O 1
ATOM 1425 N N . SER A 1 179 ? -34.442 23.542 40.643 1.00 90.44 179 SER A N 1
ATOM 1426 C CA . SER A 1 179 ? -34.560 24.991 40.851 1.00 90.44 179 SER A CA 1
ATOM 1427 C C . SER A 1 179 ? -33.856 25.757 39.727 1.00 90.44 179 SER A C 1
ATOM 1429 O O . SER A 1 179 ? -32.855 25.280 39.197 1.00 90.44 179 SER A O 1
ATOM 1431 N N . ASN A 1 180 ? -34.308 26.978 39.408 1.00 88.00 180 ASN A N 1
ATOM 1432 C CA . ASN A 1 180 ? -33.710 27.793 38.335 1.00 88.00 180 ASN A CA 1
ATOM 1433 C C . ASN A 1 180 ? -32.179 27.896 38.447 1.00 88.00 180 ASN A C 1
ATOM 1435 O O . ASN A 1 180 ? -31.468 27.696 37.470 1.00 88.00 180 ASN A O 1
ATOM 1439 N N . LYS A 1 181 ? -31.661 28.108 39.665 1.00 89.19 181 LYS A N 1
ATOM 1440 C CA . LYS A 1 181 ? -30.215 28.175 39.912 1.00 89.19 181 LYS A CA 1
ATOM 1441 C C . LYS A 1 181 ? -29.506 26.846 39.628 1.00 89.19 181 LYS A C 1
ATOM 1443 O O . LYS A 1 181 ? -28.407 26.865 39.088 1.00 89.19 181 LYS A O 1
ATOM 1448 N N . LYS A 1 182 ? -30.097 25.711 40.020 1.00 89.00 182 LYS A N 1
ATOM 1449 C CA . LYS A 1 182 ? -29.516 24.381 39.776 1.00 89.00 182 LYS A CA 1
ATOM 1450 C C . LYS A 1 182 ? -29.563 24.024 38.291 1.00 89.00 182 LYS A C 1
ATOM 1452 O O . LYS A 1 182 ? -28.545 23.618 37.749 1.00 89.00 182 LYS A O 1
ATOM 1457 N N . TRP A 1 183 ? -30.692 24.279 37.633 1.00 90.88 183 TRP A N 1
ATOM 1458 C CA . TRP A 1 183 ? -30.864 24.105 36.191 1.00 90.88 183 TRP A CA 1
ATOM 1459 C C . TRP A 1 183 ? -29.796 24.853 35.384 1.00 90.88 183 TRP A C 1
ATOM 1461 O O . TRP A 1 183 ? -29.092 24.250 34.576 1.00 90.88 183 TRP A O 1
ATOM 1471 N N . ASP A 1 184 ? -29.621 26.151 35.650 1.00 90.06 184 ASP A N 1
ATOM 1472 C CA . ASP A 1 184 ? -28.667 26.982 34.909 1.00 90.06 184 ASP A CA 1
ATOM 1473 C C . ASP A 1 184 ? -27.217 26.509 35.087 1.00 90.06 184 ASP A C 1
ATOM 1475 O O . ASP A 1 184 ? -26.408 26.622 34.165 1.00 90.06 184 ASP A O 1
ATOM 1479 N N . VAL A 1 185 ? -26.871 25.987 36.270 1.00 92.25 185 VAL A N 1
ATOM 1480 C CA . VAL A 1 185 ? -25.540 25.428 36.551 1.00 92.25 185 VAL A CA 1
ATOM 1481 C C . VAL A 1 185 ? -25.345 24.103 35.815 1.00 92.25 185 VAL A C 1
ATOM 1483 O O . VAL A 1 185 ? -24.324 23.940 35.147 1.00 92.25 185 VAL A O 1
ATOM 1486 N N . SER A 1 186 ? -26.318 23.195 35.882 1.00 90.88 186 SER A N 1
ATOM 1487 C CA . SER A 1 186 ? -26.231 21.861 35.278 1.00 90.88 186 SER A CA 1
ATOM 1488 C C . SER A 1 186 ? -26.237 21.900 33.749 1.00 90.88 186 SER A C 1
ATOM 1490 O O . SER A 1 186 ? -25.418 21.231 33.128 1.00 90.88 186 SER A O 1
ATOM 1492 N N . ILE A 1 187 ? -27.066 22.741 33.120 1.00 90.88 187 ILE A N 1
ATOM 1493 C CA . ILE A 1 187 ? -27.056 22.914 31.656 1.00 90.88 187 ILE A CA 1
ATOM 1494 C C . ILE A 1 187 ? -25.732 23.504 31.171 1.00 90.88 187 ILE A C 1
ATOM 1496 O O . ILE A 1 187 ? -25.154 23.021 30.200 1.00 90.88 187 ILE A O 1
ATOM 1500 N N . LYS A 1 188 ? -25.199 24.523 31.859 1.00 90.94 188 LYS A N 1
ATOM 1501 C CA . LYS A 1 188 ? -23.871 25.066 31.524 1.00 90.94 188 LYS A CA 1
ATOM 1502 C C . LYS A 1 188 ? -22.771 24.021 31.711 1.00 90.94 188 LYS A C 1
ATOM 1504 O O . LYS A 1 188 ? -21.829 24.001 30.921 1.00 90.94 188 LYS A O 1
ATOM 1509 N N . GLY A 1 189 ? -22.888 23.175 32.733 1.00 90.06 189 GLY A N 1
ATOM 1510 C CA . GLY A 1 189 ? -21.985 22.057 32.992 1.00 90.06 189 GLY A CA 1
ATOM 1511 C C . GLY A 1 189 ? -21.983 21.031 31.861 1.00 90.06 189 GLY A C 1
ATOM 1512 O O . GLY A 1 189 ? -20.922 20.762 31.297 1.00 90.06 189 GLY A O 1
ATOM 1513 N N . LEU A 1 190 ? -23.160 20.546 31.457 1.00 89.12 190 LEU A N 1
ATOM 1514 C CA . LEU A 1 190 ? -23.336 19.587 30.359 1.00 89.12 190 LEU A CA 1
ATOM 1515 C C . LEU A 1 190 ? -22.820 20.123 29.018 1.00 89.12 190 LEU A C 1
ATOM 1517 O O . LEU A 1 190 ? -22.079 19.423 28.327 1.00 89.12 190 LEU A O 1
ATOM 1521 N N . THR A 1 191 ? -23.117 21.382 28.685 1.00 89.69 191 THR A N 1
ATOM 1522 C CA . THR A 1 191 ? -22.615 22.010 27.451 1.00 89.69 191 THR A CA 1
ATOM 1523 C C . THR A 1 191 ? -21.100 22.198 27.481 1.00 89.69 191 THR A C 1
ATOM 1525 O O . THR A 1 191 ? -20.420 21.943 26.491 1.00 89.69 191 THR A O 1
ATOM 1528 N N . LYS A 1 192 ? -20.527 22.594 28.627 1.00 89.00 192 LYS A N 1
ATOM 1529 C CA . LYS A 1 192 ? -19.068 22.742 28.779 1.00 89.00 192 LYS A CA 1
ATOM 1530 C C . LYS A 1 192 ? -18.335 21.403 28.679 1.00 89.00 192 LYS A C 1
ATOM 1532 O O . LYS A 1 192 ? -17.207 21.364 28.197 1.00 89.00 192 LYS A O 1
ATOM 1537 N N . LYS A 1 193 ? -18.961 20.325 29.152 1.00 87.06 193 LYS A N 1
ATOM 1538 C CA . LYS A 1 193 ? -18.435 18.958 29.081 1.00 87.06 193 LYS A CA 1
ATOM 1539 C C . LYS A 1 193 ? -18.627 18.311 27.704 1.00 87.06 193 LYS A C 1
ATOM 1541 O O . LYS A 1 193 ? -18.167 17.193 27.514 1.00 87.06 193 LYS A O 1
ATOM 1546 N N . GLY A 1 194 ? -19.284 19.001 26.766 1.00 85.38 194 GLY A N 1
ATOM 1547 C CA . GLY A 1 194 ? -19.557 18.483 25.426 1.00 85.38 194 GLY A CA 1
ATOM 1548 C C . GLY A 1 194 ? -20.560 17.332 25.413 1.00 85.38 194 GLY A C 1
ATOM 1549 O O . GLY A 1 194 ? -20.532 16.545 24.484 1.00 85.38 194 GLY A O 1
ATOM 1550 N N . VAL A 1 195 ? -21.409 17.221 26.441 1.00 86.94 195 VAL A N 1
ATOM 1551 C CA . VAL A 1 195 ? -22.406 16.144 26.578 1.00 86.94 195 VAL A CA 1
ATOM 1552 C C . VAL A 1 195 ? -23.737 16.532 25.940 1.00 86.94 195 VAL A C 1
ATOM 1554 O O . VAL A 1 195 ? -24.447 15.682 25.418 1.00 86.94 195 VAL A O 1
ATOM 1557 N N . ALA A 1 196 ? -24.085 17.819 25.980 1.00 89.19 196 ALA A N 1
ATOM 1558 C CA . ALA A 1 196 ? -25.316 18.330 25.394 1.00 89.19 196 ALA A CA 1
ATOM 1559 C C . ALA A 1 196 ? -25.067 19.633 24.634 1.00 89.19 196 ALA A C 1
ATOM 1561 O O . ALA A 1 196 ? -24.151 20.396 24.955 1.00 89.19 196 ALA A O 1
ATOM 1562 N N . LYS A 1 197 ? -25.911 19.918 23.648 1.00 91.62 197 LYS A N 1
ATOM 1563 C CA . LYS A 1 197 ? -25.892 21.157 22.873 1.00 91.62 197 LYS A CA 1
ATOM 1564 C C . LYS A 1 197 ? -27.264 21.804 22.912 1.00 91.62 197 LYS A C 1
ATOM 1566 O O . LYS A 1 197 ? -28.263 21.158 22.635 1.00 91.62 197 LYS A O 1
ATOM 1571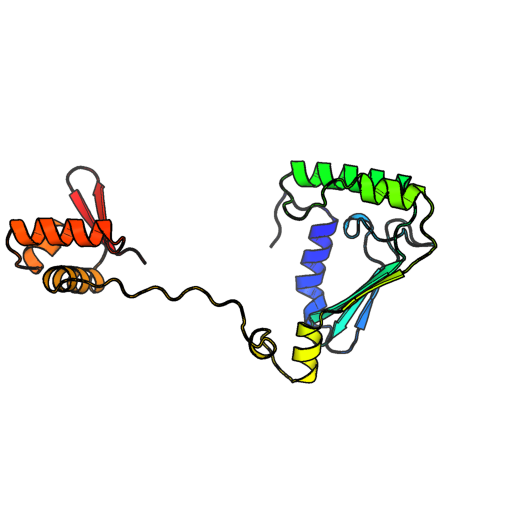 N N . VAL A 1 198 ? -27.296 23.097 23.225 1.00 89.69 198 VAL A N 1
ATOM 1572 C CA . VAL A 1 198 ? -28.515 23.905 23.126 1.00 89.69 198 VAL A CA 1
ATOM 1573 C C . VAL A 1 198 ? -28.467 24.705 21.833 1.00 89.69 198 VAL A C 1
ATOM 1575 O O . VAL A 1 198 ? -27.524 25.466 21.599 1.00 89.69 198 VAL A O 1
ATOM 1578 N N . THR A 1 199 ? -29.487 24.541 21.006 1.00 90.06 199 THR A N 1
ATOM 1579 C CA . THR A 1 199 ? -29.670 25.242 19.736 1.00 90.06 199 THR A CA 1
ATOM 1580 C C . THR A 1 199 ? -30.895 26.140 19.802 1.00 90.06 199 THR A C 1
ATOM 1582 O O . THR A 1 199 ? -31.880 25.838 20.472 1.00 90.06 199 THR A O 1
ATOM 1585 N N . LYS A 1 200 ? -30.816 27.288 19.126 1.00 89.62 200 LYS A N 1
ATOM 1586 C CA . LYS A 1 200 ? -31.917 28.244 19.025 1.00 89.62 200 LYS A CA 1
ATOM 1587 C C . LYS A 1 200 ? -32.328 28.373 17.566 1.00 89.62 200 LYS A C 1
ATOM 1589 O O . LYS A 1 200 ? -31.535 28.857 16.762 1.00 89.62 200 LYS A O 1
ATOM 1594 N N . GLU A 1 201 ? -33.566 28.010 17.260 1.00 83.19 201 GLU A N 1
ATOM 1595 C CA . GLU A 1 201 ? -34.184 28.220 15.951 1.00 83.19 201 GLU A CA 1
ATOM 1596 C C . GLU A 1 201 ? -35.416 29.114 16.131 1.00 83.19 201 GLU A C 1
ATOM 1598 O O . GLU A 1 201 ? -36.436 28.709 16.685 1.00 83.19 201 GLU A O 1
ATOM 1603 N N . GLY A 1 202 ? -35.303 30.381 15.720 1.00 81.75 202 GLY A N 1
ATOM 1604 C CA . GLY A 1 202 ? -36.360 31.373 15.937 1.00 81.75 202 GLY A CA 1
ATOM 1605 C C . GLY A 1 202 ? -36.606 31.656 17.427 1.00 81.75 202 GLY A C 1
ATOM 1606 O O . GLY A 1 202 ? -35.699 32.109 18.133 1.00 81.75 202 GLY A O 1
ATOM 1607 N N . GLU A 1 203 ? -37.834 31.421 17.896 1.00 80.19 203 GLU A N 1
ATOM 1608 C CA . GLU A 1 203 ? -38.225 31.552 19.311 1.00 80.19 203 GLU A CA 1
ATOM 1609 C C . GLU A 1 203 ? -38.050 30.252 20.115 1.00 80.19 203 GLU A C 1
ATOM 1611 O O . GLU A 1 203 ? -38.061 30.298 21.346 1.00 80.19 203 GLU A O 1
ATOM 1616 N N . ASN A 1 204 ? -37.793 29.121 19.448 1.00 81.69 204 ASN A N 1
ATOM 1617 C CA . ASN A 1 204 ? -37.689 27.817 20.094 1.00 81.69 204 ASN A CA 1
ATOM 1618 C C . ASN A 1 204 ? -36.243 27.507 20.507 1.00 81.69 204 ASN A C 1
ATOM 1620 O O . ASN A 1 204 ? -35.285 27.739 19.763 1.00 81.69 204 ASN A O 1
ATOM 1624 N N . LEU A 1 205 ? -36.093 26.970 21.721 1.00 89.12 205 LEU A N 1
ATOM 1625 C CA . LEU A 1 205 ? -34.833 26.457 22.253 1.00 89.12 205 LEU A CA 1
ATOM 1626 C C . LEU A 1 205 ? -34.924 24.939 22.345 1.00 89.12 205 LEU A C 1
ATOM 1628 O O . LEU A 1 205 ? -35.754 24.413 23.087 1.00 89.12 205 LEU A O 1
ATOM 1632 N N . THR A 1 206 ? -34.046 24.252 21.630 1.00 88.44 206 THR A N 1
ATOM 1633 C CA . THR A 1 206 ? -33.922 22.795 21.647 1.00 88.44 206 THR A CA 1
ATOM 1634 C C . THR A 1 206 ? -32.620 22.389 22.319 1.00 88.44 206 THR A C 1
ATOM 1636 O O . THR A 1 206 ? -31.630 23.125 22.292 1.00 88.44 206 THR A O 1
ATOM 1639 N N . ILE A 1 207 ? -32.630 21.234 22.971 1.00 89.62 207 ILE A N 1
ATOM 1640 C CA . ILE A 1 207 ? -31.455 20.613 23.570 1.00 89.62 207 ILE A CA 1
ATOM 1641 C C . ILE A 1 207 ? -31.282 19.208 23.007 1.00 89.62 207 ILE A C 1
ATOM 1643 O O . ILE A 1 207 ? -32.247 18.454 22.888 1.00 89.62 207 ILE A O 1
ATOM 1647 N N . ASP A 1 208 ? -30.044 18.884 22.664 1.00 90.00 208 ASP A N 1
ATOM 1648 C CA . ASP A 1 208 ? -29.664 17.618 22.052 1.00 90.00 208 ASP A CA 1
ATOM 1649 C C . ASP A 1 208 ? -28.460 17.004 22.773 1.00 90.00 208 ASP A C 1
ATOM 1651 O O . ASP A 1 208 ? -27.667 17.739 23.376 1.00 90.00 208 ASP A O 1
ATOM 1655 N N . LEU A 1 209 ? -28.321 15.679 22.726 1.00 87.50 209 LEU A N 1
ATOM 1656 C CA . LEU A 1 209 ? -27.118 14.995 23.204 1.00 87.50 209 LEU A CA 1
ATOM 1657 C C . LEU A 1 209 ? -26.047 14.993 22.115 1.00 87.50 209 LEU A C 1
ATOM 1659 O O . LEU A 1 209 ? -26.337 14.969 20.924 1.00 87.50 209 LEU A O 1
ATOM 1663 N N . LEU A 1 210 ? -24.792 15.054 22.540 1.00 81.50 210 LEU A N 1
ATOM 1664 C CA . LEU A 1 210 ? -23.639 14.908 21.660 1.00 81.50 210 LEU A CA 1
ATOM 1665 C C . LEU A 1 210 ? -23.005 13.533 21.919 1.00 81.50 210 LEU A C 1
ATOM 1667 O O . LEU A 1 210 ? -22.702 13.215 23.070 1.00 81.50 210 LEU A O 1
ATOM 1671 N N . ASP A 1 211 ? -22.826 12.741 20.857 1.00 61.59 211 ASP A N 1
ATOM 1672 C CA . ASP A 1 211 ? -22.215 11.395 20.879 1.00 61.59 211 ASP A CA 1
ATOM 1673 C C . ASP A 1 211 ? -20.688 11.385 21.124 1.00 61.59 211 ASP A C 1
ATOM 1675 O O . ASP A 1 211 ? -19.961 12.264 20.606 1.00 61.59 211 ASP A O 1
#